Protein AF-Q4JB08-F1 (afdb_monomer_lite)

Structure (mmCIF, N/CA/C/O backbone):
data_AF-Q4JB08-F1
#
_entry.id   AF-Q4JB08-F1
#
loop_
_atom_site.group_PDB
_atom_site.id
_atom_site.type_symbol
_atom_site.label_atom_id
_atom_site.label_alt_id
_atom_site.label_comp_id
_atom_site.label_asym_id
_atom_site.label_entity_id
_atom_site.label_seq_id
_atom_site.pdbx_PDB_ins_code
_atom_site.Cartn_x
_atom_site.Cartn_y
_atom_site.Cartn_z
_atom_site.occupancy
_atom_site.B_iso_or_equiv
_atom_site.auth_seq_id
_atom_site.auth_comp_id
_atom_site.auth_asym_id
_atom_site.auth_atom_id
_atom_site.pdbx_PDB_model_num
ATOM 1 N N . MET A 1 1 ? -4.616 34.502 -16.472 1.00 31.36 1 MET A N 1
ATOM 2 C CA . MET A 1 1 ? -4.059 34.254 -17.821 1.00 31.36 1 MET A CA 1
ATOM 3 C C . MET A 1 1 ? -2.601 33.846 -17.672 1.00 31.36 1 MET A C 1
ATOM 5 O O . MET A 1 1 ? -1.749 34.710 -17.518 1.00 31.36 1 MET A O 1
ATOM 9 N N . LEU A 1 2 ? -2.323 32.542 -17.617 1.00 26.61 2 LEU A N 1
ATOM 10 C CA . LEU A 1 2 ? -0.957 32.020 -17.553 1.00 26.61 2 LEU A CA 1
ATOM 11 C C . LEU A 1 2 ? -0.431 31.836 -18.980 1.00 26.61 2 LEU A C 1
ATOM 13 O O . LEU A 1 2 ? -1.075 31.188 -19.804 1.00 26.61 2 LEU A O 1
ATOM 17 N N . LYS A 1 3 ? 0.709 32.470 -19.264 1.00 25.55 3 LYS A N 1
ATOM 18 C CA . LYS A 1 3 ? 1.448 32.345 -20.522 1.00 25.55 3 LYS A CA 1
ATOM 19 C C . LYS A 1 3 ? 2.142 30.979 -20.584 1.00 25.55 3 LYS A C 1
ATOM 21 O O . LYS A 1 3 ? 2.595 30.447 -19.580 1.00 25.55 3 LYS A O 1
ATOM 26 N N . SER A 1 4 ? 2.173 30.446 -21.798 1.00 29.78 4 SER A N 1
ATOM 27 C CA . SER A 1 4 ? 2.532 29.095 -22.231 1.00 29.78 4 SER A CA 1
ATOM 28 C C . SER A 1 4 ? 3.992 28.664 -22.009 1.00 29.78 4 SER A C 1
ATOM 30 O O . SER A 1 4 ? 4.908 29.364 -22.442 1.00 29.78 4 SER A O 1
ATOM 32 N N . ASN A 1 5 ? 4.177 27.433 -21.512 1.00 33.31 5 ASN A N 1
ATOM 33 C CA . ASN A 1 5 ? 5.412 26.627 -21.528 1.00 33.31 5 ASN A CA 1
ATOM 34 C C . ASN A 1 5 ? 5.709 26.050 -22.932 1.00 33.31 5 ASN A C 1
ATOM 36 O O . ASN A 1 5 ? 5.684 24.841 -23.138 1.00 33.31 5 ASN A O 1
ATOM 40 N N . ASN A 1 6 ? 5.960 26.908 -23.926 1.00 34.91 6 ASN A N 1
ATOM 41 C CA . ASN A 1 6 ? 6.143 26.484 -25.327 1.00 34.91 6 ASN A CA 1
ATOM 42 C C . ASN A 1 6 ? 7.612 26.463 -25.803 1.00 34.91 6 ASN A C 1
ATOM 44 O O . ASN A 1 6 ? 7.874 26.338 -26.998 1.00 34.91 6 ASN A O 1
ATOM 48 N N . THR A 1 7 ? 8.573 26.604 -24.886 1.00 31.03 7 THR A N 1
ATOM 49 C CA . THR A 1 7 ? 10.005 26.688 -25.229 1.00 31.03 7 THR A CA 1
ATOM 50 C C . THR A 1 7 ? 10.708 25.330 -25.132 1.00 31.03 7 THR A C 1
ATOM 52 O O . THR A 1 7 ? 11.505 25.012 -26.004 1.00 31.03 7 THR A O 1
ATOM 55 N N . LEU A 1 8 ? 10.324 24.462 -24.183 1.00 29.91 8 LEU A N 1
ATOM 56 C CA . LEU A 1 8 ? 10.936 23.131 -24.007 1.00 29.91 8 LEU A CA 1
ATOM 57 C C . LEU A 1 8 ? 10.658 22.166 -25.183 1.00 29.91 8 LEU A C 1
ATOM 59 O O . LEU A 1 8 ? 11.463 21.297 -25.498 1.00 29.91 8 LEU A O 1
ATOM 63 N N . LEU A 1 9 ? 9.524 22.341 -25.872 1.00 28.44 9 LEU A N 1
ATOM 64 C CA . LEU A 1 9 ? 9.099 21.499 -27.001 1.00 28.44 9 LEU A CA 1
ATOM 65 C C . LEU A 1 9 ? 9.804 21.827 -28.328 1.00 28.44 9 LEU A C 1
ATOM 67 O O . LEU A 1 9 ? 9.723 21.035 -29.270 1.00 28.44 9 LEU A O 1
ATOM 71 N N . LYS A 1 10 ? 10.468 22.985 -28.441 1.00 28.67 10 LYS A N 1
ATOM 72 C CA . LYS A 1 10 ? 11.178 23.372 -29.672 1.00 28.67 10 LYS A CA 1
ATOM 73 C C . LYS A 1 10 ? 12.578 22.769 -29.753 1.00 28.67 10 LYS A C 1
ATOM 75 O O . LYS A 1 10 ? 12.974 22.369 -30.845 1.00 28.67 10 LYS A O 1
ATOM 80 N N . ASP A 1 11 ? 13.246 22.576 -28.620 1.00 29.84 11 ASP A N 1
ATOM 81 C CA . ASP A 1 11 ? 14.578 21.959 -28.583 1.00 29.84 11 ASP A CA 1
ATOM 82 C C . ASP A 1 11 ? 14.519 20.428 -28.773 1.00 29.84 11 ASP A C 1
ATOM 84 O O . ASP A 1 11 ? 15.437 19.826 -29.327 1.00 29.84 11 ASP A O 1
ATOM 88 N N . LEU A 1 12 ? 13.376 19.801 -28.462 1.00 29.94 12 LEU A N 1
ATOM 89 C CA . LEU A 1 12 ? 13.103 18.378 -28.726 1.00 29.94 12 LEU A CA 1
ATOM 90 C C . LEU A 1 12 ? 12.892 18.042 -30.216 1.00 29.94 12 LEU A C 1
ATOM 92 O O . LEU A 1 12 ? 13.065 16.892 -30.621 1.00 29.94 12 LEU A O 1
ATOM 96 N N . LYS A 1 13 ? 12.538 19.019 -31.065 1.00 29.17 13 LYS A N 1
ATOM 97 C CA . LYS A 1 13 ? 12.279 18.769 -32.497 1.00 29.17 13 LYS A CA 1
ATOM 98 C C . LYS A 1 13 ? 13.545 18.676 -33.349 1.00 29.17 13 LYS A C 1
ATOM 100 O O . LYS A 1 13 ? 13.505 18.041 -34.399 1.00 29.17 13 LYS A O 1
ATOM 105 N N . VAL A 1 14 ? 14.662 19.248 -32.898 1.00 29.23 14 VAL A N 1
ATOM 106 C CA . VAL A 1 14 ? 15.932 19.226 -33.646 1.00 29.23 14 VAL A CA 1
ATOM 107 C C . VAL A 1 14 ? 16.582 17.834 -33.611 1.00 29.23 14 VAL A C 1
ATOM 109 O O . VAL A 1 14 ? 17.178 17.408 -34.596 1.00 29.23 14 VAL A O 1
ATOM 112 N N . TYR A 1 15 ? 16.367 17.059 -32.544 1.00 28.80 15 TYR A N 1
ATOM 113 C CA . TYR A 1 15 ? 16.935 15.710 -32.401 1.00 28.80 15 TYR A CA 1
ATOM 114 C C . TYR A 1 15 ? 16.106 14.598 -33.064 1.00 28.80 15 TYR A C 1
ATOM 116 O O . TYR A 1 15 ? 16.610 13.505 -33.320 1.00 28.80 15 TYR A O 1
ATOM 124 N N . HIS A 1 16 ? 14.850 14.879 -33.418 1.00 33.75 16 HIS A N 1
ATOM 125 C CA . HIS A 1 16 ? 13.942 13.891 -34.003 1.00 33.75 16 HIS A CA 1
ATOM 126 C C . HIS A 1 16 ? 14.190 13.639 -35.507 1.00 33.75 16 HIS A C 1
ATOM 128 O O . HIS A 1 16 ? 13.747 12.619 -36.039 1.00 33.75 16 HIS A O 1
ATOM 134 N N . HIS A 1 17 ? 14.897 14.542 -36.204 1.00 31.31 17 HIS A N 1
ATOM 135 C CA . HIS A 1 17 ? 15.116 14.432 -37.652 1.00 31.31 17 HIS A CA 1
ATOM 136 C C . HIS A 1 17 ? 16.301 13.520 -38.018 1.00 31.31 17 HIS A C 1
ATOM 138 O O . HIS A 1 17 ? 16.230 12.799 -39.012 1.00 31.31 17 HIS A O 1
ATOM 144 N N . LEU A 1 18 ? 17.341 13.475 -37.176 1.00 31.70 18 LEU A N 1
ATOM 145 C CA . LEU A 1 18 ? 18.549 12.666 -37.396 1.00 31.70 18 LEU A CA 1
ATOM 146 C C . LEU A 1 18 ? 18.315 11.156 -37.195 1.00 31.70 18 LEU A C 1
ATOM 148 O O . LEU A 1 18 ? 18.990 10.338 -37.815 1.00 31.70 18 LEU A O 1
ATOM 152 N N . SER A 1 19 ? 17.326 10.771 -36.382 1.00 43.12 19 SER A N 1
ATOM 153 C CA . SER A 1 19 ? 17.028 9.362 -36.083 1.00 43.12 19 SER A CA 1
ATOM 154 C C . SER A 1 19 ? 16.207 8.651 -37.167 1.00 43.12 19 SER A C 1
ATOM 156 O O . SER A 1 19 ? 16.282 7.432 -37.294 1.00 43.12 19 SER A O 1
ATOM 158 N N . LEU A 1 20 ? 15.451 9.388 -37.988 1.00 37.84 20 LEU A N 1
ATOM 159 C CA . LEU A 1 20 ? 14.617 8.822 -39.059 1.00 37.84 20 LEU A CA 1
ATOM 160 C C . LEU A 1 20 ? 15.407 8.516 -40.341 1.00 37.84 20 LEU A C 1
ATOM 162 O O . LEU A 1 20 ? 15.121 7.521 -41.003 1.00 37.84 20 LEU A O 1
ATOM 166 N N . GLU A 1 21 ? 16.414 9.328 -40.668 1.00 42.03 21 GLU A N 1
ATOM 167 C CA . GLU A 1 21 ? 17.327 9.099 -41.803 1.00 42.03 21 GLU A CA 1
ATOM 168 C C . GLU A 1 21 ? 18.157 7.815 -41.614 1.00 42.03 21 GLU A C 1
ATOM 170 O O . GLU A 1 21 ? 18.330 7.034 -42.548 1.00 42.03 21 GLU A O 1
ATOM 175 N N . TYR A 1 22 ? 18.609 7.543 -40.385 1.00 44.25 22 TYR A N 1
ATOM 176 C CA . TYR A 1 22 ? 19.385 6.343 -40.057 1.00 44.25 22 TYR A CA 1
ATOM 177 C C . TYR A 1 22 ? 18.556 5.054 -40.155 1.00 44.25 22 TYR A C 1
ATOM 179 O O . TYR A 1 22 ? 19.032 4.049 -40.679 1.00 44.25 22 TYR A O 1
ATOM 187 N N . VAL A 1 23 ? 17.299 5.082 -39.705 1.00 41.41 23 VAL A N 1
ATOM 188 C CA . VAL A 1 23 ? 16.400 3.917 -39.778 1.00 41.41 23 VAL A CA 1
ATOM 189 C C . VAL A 1 23 ? 16.027 3.605 -41.230 1.00 41.41 23 VAL A C 1
ATOM 191 O O . VAL A 1 23 ? 16.100 2.450 -41.638 1.00 41.41 23 VAL A O 1
ATOM 194 N N . LYS A 1 24 ? 15.741 4.631 -42.044 1.00 43.25 24 LYS A N 1
ATOM 195 C CA . LYS A 1 24 ? 15.464 4.473 -43.484 1.00 43.25 24 LYS A CA 1
ATOM 196 C C . LYS A 1 24 ? 16.657 3.948 -44.287 1.00 43.25 24 LYS A C 1
ATOM 198 O O . LYS A 1 24 ? 16.463 3.365 -45.348 1.00 43.25 24 LYS A O 1
ATOM 203 N N . LYS A 1 25 ? 17.884 4.172 -43.806 1.00 49.88 25 LYS A N 1
ATOM 204 C CA . LYS A 1 25 ? 19.117 3.720 -44.463 1.00 49.88 25 LYS A CA 1
ATOM 205 C C . LYS A 1 25 ? 19.439 2.245 -44.200 1.00 49.88 25 LYS A C 1
ATOM 207 O O . LYS A 1 25 ? 20.127 1.642 -45.017 1.00 49.88 25 LYS A O 1
ATOM 212 N N . ASN A 1 26 ? 18.978 1.681 -43.080 1.00 47.19 26 ASN A N 1
ATOM 213 C CA . ASN A 1 26 ? 19.447 0.377 -42.596 1.00 47.19 26 ASN A CA 1
ATOM 214 C C . ASN A 1 26 ? 18.366 -0.715 -42.523 1.00 47.19 26 ASN A C 1
ATOM 216 O O . ASN A 1 26 ? 18.727 -1.874 -42.356 1.00 47.19 26 ASN A O 1
ATOM 220 N N . TYR A 1 27 ? 17.080 -0.379 -42.675 1.00 47.12 27 TYR A N 1
ATOM 221 C CA . TYR A 1 27 ? 15.977 -1.343 -42.572 1.00 47.12 27 TYR A CA 1
ATOM 222 C C . TYR A 1 27 ? 14.913 -1.095 -43.644 1.00 47.12 27 TYR A C 1
ATOM 224 O O . TYR A 1 27 ? 14.636 0.058 -43.994 1.00 47.12 27 TYR A O 1
ATOM 232 N N . LYS A 1 28 ? 14.294 -2.162 -44.163 1.00 56.44 28 LYS A N 1
ATOM 233 C CA . LYS A 1 28 ? 13.155 -2.042 -45.084 1.00 56.44 28 LYS A CA 1
ATOM 234 C C . LYS A 1 28 ? 11.885 -1.694 -44.306 1.00 56.44 28 LYS A C 1
ATOM 236 O O . LYS A 1 28 ? 11.695 -2.114 -43.168 1.00 56.44 28 LYS A O 1
ATOM 241 N N . GLU A 1 29 ? 10.991 -0.931 -44.931 1.00 44.44 29 GLU A N 1
ATOM 242 C CA . GLU A 1 29 ? 9.766 -0.417 -44.297 1.00 44.44 29 GLU A CA 1
ATOM 243 C C . GLU A 1 29 ? 8.852 -1.533 -43.750 1.00 44.44 29 GLU A C 1
ATOM 245 O O . GLU A 1 29 ? 8.185 -1.355 -42.731 1.00 44.44 29 GLU A O 1
ATOM 250 N N . GLU A 1 30 ? 8.877 -2.709 -44.379 1.00 43.97 30 GLU A N 1
ATOM 251 C CA . GLU A 1 30 ? 8.133 -3.902 -43.961 1.00 43.97 30 GLU A CA 1
ATOM 252 C C . GLU A 1 30 ? 8.728 -4.573 -42.706 1.00 43.97 30 GLU A C 1
ATOM 254 O O . GLU A 1 30 ? 7.972 -4.976 -41.823 1.00 43.97 30 GLU A O 1
ATOM 259 N N . GLU A 1 31 ? 10.058 -4.585 -42.557 1.00 45.06 31 GLU A N 1
ATOM 260 C CA . GLU A 1 31 ? 10.766 -5.146 -41.390 1.00 45.06 31 GLU A CA 1
ATOM 261 C C . GLU A 1 31 ? 10.520 -4.298 -40.133 1.00 45.06 31 GLU A C 1
ATOM 263 O O . GLU A 1 31 ? 10.264 -4.824 -39.052 1.00 45.06 31 GLU A O 1
ATOM 268 N N . VAL A 1 32 ? 10.499 -2.968 -40.284 1.00 45.53 32 VAL A N 1
ATOM 269 C CA . VAL A 1 32 ? 10.167 -2.022 -39.202 1.00 45.53 32 VAL A CA 1
ATOM 270 C C . VAL A 1 32 ? 8.720 -2.209 -38.726 1.00 45.53 32 VAL A C 1
ATOM 272 O O . VAL A 1 32 ? 8.424 -2.055 -37.539 1.00 45.53 32 VAL A O 1
ATOM 275 N N . ARG A 1 33 ? 7.806 -2.558 -39.638 1.00 40.59 33 ARG A N 1
ATOM 276 C CA . ARG A 1 33 ? 6.388 -2.787 -39.332 1.00 40.59 33 ARG A CA 1
ATOM 277 C C . ARG A 1 33 ? 6.162 -4.087 -38.557 1.00 40.59 33 ARG A C 1
ATOM 279 O O . ARG A 1 33 ? 5.387 -4.073 -37.604 1.00 40.59 33 ARG A O 1
ATOM 286 N N . GLU A 1 34 ? 6.853 -5.170 -38.910 1.00 42.31 34 GLU A N 1
ATOM 287 C CA . GLU A 1 34 ? 6.831 -6.432 -38.148 1.00 42.31 34 GLU A CA 1
ATOM 288 C C . GLU A 1 34 ? 7.441 -6.279 -36.745 1.00 42.31 34 GLU A C 1
ATOM 290 O O . GLU A 1 34 ? 6.879 -6.767 -35.764 1.00 42.31 34 GLU A O 1
ATOM 295 N N . LEU A 1 35 ? 8.537 -5.526 -36.627 1.00 41.78 35 LEU A N 1
ATOM 296 C CA . LEU A 1 35 ? 9.207 -5.194 -35.364 1.00 41.78 35 LEU A CA 1
ATOM 297 C C . LEU A 1 35 ? 8.312 -4.380 -34.407 1.00 41.78 35 LEU A C 1
ATOM 299 O O . LEU A 1 35 ? 8.276 -4.638 -33.202 1.00 41.78 35 LEU A O 1
ATOM 303 N N . LEU A 1 36 ? 7.553 -3.413 -34.933 1.00 38.38 36 LEU A N 1
ATOM 304 C CA . LEU A 1 36 ? 6.605 -2.601 -34.157 1.00 38.38 36 LEU A CA 1
ATOM 305 C C . LEU A 1 36 ? 5.367 -3.385 -33.704 1.00 38.38 36 LEU A C 1
ATOM 307 O O . LEU A 1 36 ? 4.831 -3.105 -32.632 1.00 38.38 36 LEU A O 1
ATOM 311 N N . MET A 1 37 ? 4.918 -4.360 -34.497 1.00 38.31 37 MET A N 1
ATOM 312 C CA . MET A 1 37 ? 3.737 -5.175 -34.191 1.00 38.31 37 MET A CA 1
ATOM 313 C C . MET A 1 37 ? 4.035 -6.343 -33.236 1.00 38.31 37 MET A C 1
ATOM 315 O O . MET A 1 37 ? 3.112 -6.837 -32.594 1.00 38.31 37 MET A O 1
ATOM 319 N N . SER A 1 38 ? 5.297 -6.759 -33.090 1.00 42.06 38 SER A N 1
ATOM 320 C CA . SER A 1 38 ? 5.718 -7.857 -32.201 1.00 42.06 38 SER A CA 1
ATOM 321 C C . SER A 1 38 ? 6.078 -7.426 -30.769 1.00 42.06 38 SER A C 1
ATOM 323 O O . SER A 1 38 ? 6.532 -8.246 -29.977 1.00 42.06 38 SER A O 1
ATOM 325 N N . GLY A 1 39 ? 5.879 -6.153 -30.404 1.00 36.25 39 GLY A N 1
ATOM 326 C CA . GLY A 1 39 ? 6.126 -5.640 -29.047 1.00 36.25 39 GLY A CA 1
ATOM 327 C C . GLY A 1 39 ? 7.605 -5.448 -28.680 1.00 36.25 39 GLY A C 1
ATOM 328 O O . GLY A 1 39 ? 7.897 -4.760 -27.703 1.00 36.25 39 GLY A O 1
ATOM 329 N N . LEU A 1 40 ? 8.539 -5.962 -29.486 1.00 38.00 40 LEU A N 1
ATOM 330 C CA . LEU A 1 40 ? 9.977 -5.855 -29.233 1.00 38.00 40 LEU A CA 1
ATOM 331 C C . LEU A 1 40 ? 10.553 -4.472 -29.622 1.00 38.00 40 LEU A C 1
ATOM 333 O O . LEU A 1 40 ? 11.399 -3.925 -28.923 1.00 38.00 40 LEU A O 1
ATOM 337 N N . ALA A 1 41 ? 10.032 -3.784 -30.643 1.00 36.47 41 ALA A N 1
ATOM 338 C CA . ALA A 1 41 ? 10.655 -2.543 -31.142 1.00 36.47 41 ALA A CA 1
ATOM 339 C C . ALA A 1 41 ? 10.549 -1.281 -30.259 1.00 36.47 41 ALA A C 1
ATOM 341 O O . ALA A 1 41 ? 10.990 -0.205 -30.672 1.00 36.47 41 ALA A O 1
ATOM 342 N N . LYS A 1 42 ? 9.977 -1.358 -29.050 1.00 41.25 42 LYS A N 1
ATOM 343 C CA . LYS A 1 42 ? 9.977 -0.224 -28.102 1.00 41.25 42 LYS A CA 1
ATOM 344 C C . LYS A 1 42 ? 11.248 -0.136 -27.255 1.00 41.25 42 LYS A C 1
ATOM 346 O O . LYS A 1 42 ? 11.526 0.932 -26.715 1.00 41.25 42 LYS A O 1
ATOM 351 N N . VAL A 1 43 ? 12.031 -1.208 -27.177 1.00 37.25 43 VAL A N 1
ATOM 352 C CA . VAL A 1 43 ? 13.201 -1.286 -26.293 1.00 37.25 43 VAL A CA 1
ATOM 353 C C . VAL A 1 43 ? 14.488 -0.824 -26.985 1.00 37.25 43 VAL A C 1
ATOM 355 O O . VAL A 1 43 ? 15.254 -0.072 -26.387 1.00 37.25 43 VAL A O 1
ATOM 358 N N . GLU A 1 44 ? 14.671 -1.110 -28.279 1.00 36.84 44 GLU A N 1
ATOM 359 C CA . GLU A 1 44 ? 15.896 -0.725 -29.011 1.00 36.84 44 GLU A CA 1
ATOM 360 C C . GLU A 1 44 ? 16.086 0.798 -29.167 1.00 36.84 44 GLU A C 1
ATOM 362 O O . GLU A 1 44 ? 17.202 1.293 -29.328 1.00 36.84 44 GLU A O 1
ATOM 367 N N . LYS A 1 45 ? 15.010 1.595 -29.073 1.00 38.78 45 LYS A N 1
ATOM 368 C CA . LYS A 1 45 ? 15.111 3.068 -29.119 1.00 38.78 45 LYS A CA 1
ATOM 369 C C . LYS A 1 45 ? 15.565 3.705 -27.805 1.00 38.78 45 LYS A C 1
ATOM 371 O O . LYS A 1 45 ? 15.983 4.862 -27.823 1.00 38.78 45 LYS A O 1
ATOM 376 N N . LEU A 1 46 ? 15.515 2.977 -26.691 1.00 38.22 46 LEU A N 1
ATOM 377 C CA . LEU A 1 46 ? 16.022 3.437 -25.395 1.00 38.22 46 LEU A CA 1
ATOM 378 C C . LEU A 1 46 ? 17.497 3.068 -25.178 1.00 38.22 46 LEU A C 1
ATOM 380 O O . LEU A 1 46 ? 18.166 3.716 -24.367 1.00 38.22 46 LEU A O 1
ATOM 384 N N . SER A 1 47 ? 18.036 2.093 -25.915 1.00 38.41 47 SER A N 1
ATOM 385 C CA . SER A 1 47 ? 19.411 1.607 -25.745 1.00 38.41 47 SER A CA 1
ATOM 386 C C . SER A 1 47 ? 20.467 2.288 -26.607 1.00 38.41 47 SER A C 1
ATOM 388 O O . SER A 1 47 ? 21.629 2.287 -26.218 1.00 38.41 47 SER A O 1
ATOM 390 N N . ALA A 1 48 ? 20.102 2.998 -27.676 1.00 41.28 48 ALA A N 1
ATOM 391 C CA . ALA A 1 48 ? 21.077 3.591 -28.603 1.00 41.28 48 ALA A CA 1
ATOM 392 C C . ALA A 1 48 ? 21.947 4.748 -28.044 1.00 41.28 48 ALA A C 1
ATOM 394 O O . ALA A 1 48 ? 22.679 5.373 -28.804 1.00 41.28 48 ALA A O 1
ATOM 395 N N . HIS A 1 49 ? 21.849 5.084 -26.751 1.00 41.03 49 HIS A N 1
ATOM 396 C CA . HIS A 1 49 ? 22.644 6.143 -26.101 1.00 41.03 49 HIS A CA 1
ATOM 397 C C . HIS A 1 49 ? 23.364 5.680 -24.815 1.00 41.03 49 HIS A C 1
ATOM 399 O O . HIS A 1 49 ? 23.828 6.520 -24.045 1.00 41.03 49 HIS A O 1
ATOM 405 N N . ILE A 1 50 ? 23.463 4.368 -24.555 1.00 38.97 50 ILE A N 1
ATOM 406 C CA . ILE A 1 50 ? 24.366 3.806 -23.531 1.00 38.97 50 ILE A CA 1
ATOM 407 C C . ILE A 1 50 ? 24.944 2.493 -24.062 1.00 38.97 50 ILE A C 1
ATOM 409 O O . ILE A 1 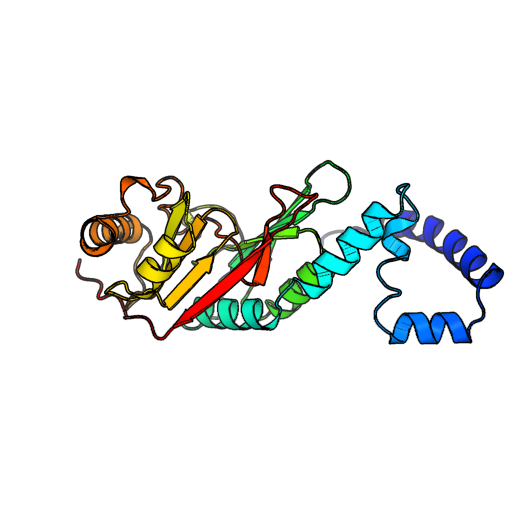50 ? 24.183 1.616 -24.459 1.00 38.97 50 ILE A O 1
ATOM 413 N N . ASP A 1 51 ? 26.267 2.354 -24.029 1.00 37.69 51 ASP A N 1
ATOM 414 C CA . ASP A 1 51 ? 26.971 1.154 -24.482 1.00 37.69 51 ASP A CA 1
ATOM 415 C C . ASP A 1 51 ? 26.571 -0.115 -23.703 1.00 37.69 51 ASP A C 1
ATOM 417 O O . ASP A 1 51 ? 26.641 -0.160 -22.473 1.00 37.69 51 ASP A O 1
ATOM 421 N N . GLY A 1 52 ? 26.247 -1.181 -24.449 1.00 41.00 52 GLY A N 1
ATOM 422 C CA . GLY A 1 52 ? 26.378 -2.576 -24.016 1.00 41.00 52 GLY A CA 1
ATOM 423 C C . GLY A 1 52 ? 25.102 -3.446 -24.087 1.00 41.00 52 GLY A C 1
ATOM 424 O O . GLY A 1 52 ? 24.027 -3.004 -23.685 1.00 41.00 52 GLY A O 1
ATOM 425 N N . PRO A 1 53 ? 25.216 -4.737 -24.482 1.00 38.72 53 PRO A N 1
ATOM 426 C CA . PRO A 1 53 ? 24.101 -5.699 -24.616 1.00 38.72 53 PRO A CA 1
ATOM 427 C C . PRO A 1 53 ? 23.379 -6.050 -23.298 1.00 38.72 53 PRO A C 1
ATOM 429 O O . PRO A 1 53 ? 22.358 -6.733 -23.298 1.00 38.72 53 PRO A O 1
ATOM 432 N N . TYR A 1 54 ? 23.898 -5.586 -22.160 1.00 39.75 54 TYR A N 1
ATOM 433 C CA . TYR A 1 54 ? 23.350 -5.842 -20.826 1.00 39.75 54 TYR A CA 1
ATOM 434 C C . TYR A 1 54 ? 22.120 -4.974 -20.511 1.00 39.75 54 TYR A C 1
ATOM 436 O O . TYR A 1 54 ? 21.256 -5.371 -19.731 1.00 39.75 54 TYR A O 1
ATOM 444 N N . ARG A 1 55 ? 22.016 -3.789 -21.130 1.00 43.00 55 ARG A N 1
ATOM 445 C CA . ARG A 1 55 ? 20.930 -2.837 -20.863 1.00 43.00 55 ARG A CA 1
ATOM 446 C C . ARG A 1 55 ? 19.619 -3.273 -21.508 1.00 43.00 55 ARG A C 1
ATOM 448 O O . ARG A 1 55 ? 18.604 -3.280 -20.822 1.00 43.00 55 ARG A O 1
ATOM 455 N N . ASP A 1 56 ? 19.653 -3.682 -22.775 1.00 41.22 56 ASP A N 1
ATOM 456 C CA . ASP A 1 56 ? 18.475 -4.189 -23.494 1.00 41.22 56 ASP A CA 1
ATOM 457 C C . ASP A 1 56 ? 17.858 -5.400 -22.788 1.00 41.22 56 ASP A C 1
ATOM 459 O O . ASP A 1 56 ? 16.647 -5.451 -22.585 1.00 41.22 56 ASP A O 1
ATOM 463 N N . TYR A 1 57 ? 18.693 -6.325 -22.305 1.00 43.66 57 TYR A N 1
ATOM 464 C CA . TYR A 1 57 ? 18.250 -7.482 -21.524 1.00 43.66 57 TYR A CA 1
ATOM 465 C C . TYR A 1 57 ? 17.482 -7.087 -20.248 1.00 43.66 57 TYR A C 1
ATOM 467 O O . TYR A 1 57 ? 16.433 -7.663 -19.956 1.00 43.66 57 TYR A O 1
ATOM 475 N N . LEU A 1 58 ? 17.958 -6.080 -19.505 1.00 43.09 58 LEU A N 1
ATOM 476 C CA . LEU A 1 58 ? 17.294 -5.599 -18.287 1.00 43.09 58 LEU A CA 1
ATOM 477 C C . LEU A 1 58 ? 15.963 -4.891 -18.580 1.00 43.09 58 LEU A C 1
ATOM 479 O O . LEU A 1 58 ? 15.019 -5.038 -17.806 1.00 43.09 58 LEU A O 1
ATOM 483 N N . VAL A 1 59 ? 15.861 -4.162 -19.699 1.00 47.81 59 VAL A N 1
ATOM 484 C CA . VAL A 1 59 ? 14.608 -3.516 -20.127 1.00 47.81 59 VAL A CA 1
ATOM 485 C C . VAL A 1 59 ? 13.546 -4.553 -20.489 1.00 47.81 59 VAL A C 1
ATOM 487 O O . VAL A 1 59 ? 12.420 -4.473 -20.000 1.00 47.81 59 VAL A O 1
ATOM 490 N N . TYR A 1 60 ? 13.902 -5.542 -21.314 1.00 43.34 60 TYR A N 1
ATOM 491 C CA . TYR A 1 60 ? 12.966 -6.584 -21.742 1.00 43.34 60 TYR A CA 1
ATOM 492 C C . TYR A 1 60 ? 12.487 -7.444 -20.573 1.00 43.34 60 TYR A C 1
ATOM 494 O O . TYR A 1 60 ? 11.291 -7.699 -20.453 1.00 43.34 60 TYR A O 1
ATOM 502 N N . ARG A 1 61 ? 13.391 -7.822 -19.661 1.00 45.16 61 ARG A N 1
ATOM 503 C CA . ARG A 1 61 ? 13.024 -8.579 -18.459 1.00 45.16 61 ARG A CA 1
ATOM 504 C C . ARG A 1 61 ? 12.078 -7.791 -17.545 1.00 45.16 61 ARG A C 1
ATOM 506 O O . ARG A 1 61 ? 11.159 -8.363 -16.976 1.00 45.16 61 ARG A O 1
ATOM 513 N N . ALA A 1 62 ? 12.279 -6.480 -17.418 1.00 51.44 62 ALA A N 1
ATOM 514 C CA . ALA A 1 62 ? 11.474 -5.638 -16.538 1.00 51.44 62 ALA A CA 1
ATOM 515 C C . ALA A 1 62 ? 10.012 -5.480 -17.003 1.00 51.44 62 ALA A C 1
ATOM 517 O O . ALA A 1 62 ? 9.118 -5.410 -16.160 1.00 51.44 62 ALA A O 1
ATOM 518 N N . ILE A 1 63 ? 9.750 -5.451 -18.317 1.00 52.78 63 ILE A N 1
ATOM 519 C CA . ILE A 1 63 ? 8.393 -5.274 -18.870 1.00 52.78 63 ILE A CA 1
ATOM 520 C C . ILE A 1 63 ? 7.523 -6.517 -18.635 1.00 52.78 63 ILE A C 1
ATOM 522 O O . ILE A 1 63 ? 6.387 -6.378 -18.181 1.00 52.78 63 ILE A O 1
ATOM 526 N N . ASP A 1 64 ? 8.062 -7.720 -18.856 1.00 59.62 64 ASP A N 1
ATOM 527 C CA . ASP A 1 64 ? 7.349 -8.984 -18.593 1.00 59.62 64 ASP A CA 1
ATOM 528 C C . ASP A 1 64 ? 7.095 -9.226 -17.093 1.00 59.62 64 ASP A C 1
ATOM 530 O O . ASP A 1 64 ? 6.256 -10.044 -16.702 1.00 59.62 64 ASP A O 1
ATOM 534 N N . GLU A 1 65 ? 7.812 -8.504 -16.230 1.00 71.12 65 GLU A N 1
ATOM 535 C CA . GLU A 1 65 ? 7.699 -8.623 -14.782 1.00 71.12 65 GLU A CA 1
ATOM 536 C C . GLU A 1 65 ? 6.716 -7.617 -14.147 1.00 71.12 65 GLU A C 1
ATOM 538 O O . GLU A 1 65 ? 6.358 -7.785 -12.976 1.00 71.12 65 GLU A O 1
ATOM 543 N N . ILE A 1 66 ? 6.200 -6.624 -14.885 1.00 83.19 66 ILE A N 1
ATOM 544 C CA . ILE A 1 66 ? 5.118 -5.756 -14.387 1.00 83.19 66 ILE A CA 1
ATOM 545 C C . ILE A 1 66 ? 3.763 -6.460 -14.535 1.00 83.19 66 ILE A C 1
ATOM 547 O O . ILE A 1 66 ? 3.333 -6.851 -15.616 1.00 83.19 66 ILE A O 1
ATOM 551 N N . ASP A 1 67 ? 3.026 -6.561 -13.431 1.00 89.38 67 ASP A N 1
ATOM 552 C CA . ASP A 1 67 ? 1.713 -7.198 -13.374 1.00 89.38 67 ASP A CA 1
ATOM 553 C C . ASP A 1 67 ? 0.585 -6.173 -13.296 1.00 89.38 67 ASP A C 1
ATOM 555 O O . ASP A 1 67 ? 0.103 -5.800 -12.220 1.00 89.38 67 ASP A O 1
ATOM 559 N N . VAL A 1 68 ? 0.137 -5.748 -14.474 1.00 90.19 68 VAL A N 1
ATOM 560 C CA . VAL A 1 68 ? -0.953 -4.781 -14.644 1.00 90.19 68 VAL A CA 1
ATOM 561 C C . VAL A 1 68 ? -2.239 -5.230 -13.952 1.00 90.19 68 VAL A C 1
ATOM 563 O O . VAL A 1 68 ? -2.929 -4.412 -13.340 1.00 90.19 68 VAL A O 1
ATOM 566 N N . ASN A 1 69 ? -2.566 -6.523 -14.006 1.00 92.00 69 ASN A N 1
ATOM 567 C CA . ASN A 1 69 ? -3.790 -7.042 -13.400 1.00 92.00 69 ASN A CA 1
ATOM 568 C C . ASN A 1 69 ? -3.733 -6.930 -11.875 1.00 92.00 69 ASN A C 1
ATOM 570 O O . ASN A 1 69 ? -4.705 -6.494 -11.252 1.00 92.00 69 ASN A O 1
ATOM 574 N N . THR A 1 70 ? -2.588 -7.260 -11.278 1.00 93.50 70 THR A N 1
ATOM 575 C CA . THR A 1 70 ? -2.357 -7.078 -9.841 1.00 93.50 70 THR A CA 1
ATOM 576 C C . THR A 1 70 ? -2.414 -5.604 -9.446 1.00 93.50 70 THR A C 1
ATOM 578 O O . THR A 1 70 ? -3.090 -5.286 -8.463 1.00 93.50 70 THR A O 1
ATOM 581 N N . ILE A 1 71 ? -1.796 -4.703 -10.220 1.00 94.38 71 ILE A N 1
ATOM 582 C CA . ILE A 1 71 ? -1.854 -3.252 -9.974 1.00 94.38 71 ILE A CA 1
ATOM 583 C C . ILE A 1 71 ? -3.311 -2.775 -9.961 1.00 94.38 71 ILE A C 1
ATOM 585 O O . ILE A 1 71 ? -3.768 -2.199 -8.972 1.00 94.38 71 ILE A O 1
ATOM 589 N N . LYS A 1 72 ? -4.068 -3.056 -11.029 1.00 95.12 72 LYS A N 1
ATOM 590 C CA . LYS A 1 72 ? -5.462 -2.607 -11.171 1.00 95.12 72 LYS A CA 1
ATOM 591 C C . LYS A 1 72 ? -6.367 -3.192 -10.092 1.00 95.12 72 LYS A C 1
ATOM 593 O O . LYS A 1 72 ? -7.141 -2.454 -9.484 1.00 95.12 72 LYS A O 1
ATOM 598 N N . LYS A 1 73 ? -6.241 -4.492 -9.804 1.00 96.38 73 LYS A N 1
ATOM 599 C CA . LYS A 1 73 ? -6.999 -5.159 -8.735 1.00 96.38 73 LYS A CA 1
ATOM 600 C C . LYS A 1 73 ? -6.746 -4.497 -7.386 1.00 96.38 73 LYS A C 1
ATOM 602 O O . LYS A 1 73 ? -7.684 -4.236 -6.637 1.00 96.38 73 LYS A O 1
ATOM 607 N N . PHE A 1 74 ? -5.484 -4.218 -7.083 1.00 96.62 74 PHE A N 1
ATOM 608 C CA . PHE A 1 74 ? -5.107 -3.612 -5.821 1.00 96.62 74 PHE A CA 1
ATOM 609 C C . PHE A 1 74 ? -5.580 -2.157 -5.702 1.00 96.62 74 PHE A C 1
ATOM 611 O O . PHE A 1 74 ? -6.187 -1.809 -4.692 1.00 96.62 74 PHE A O 1
ATOM 618 N N . LEU A 1 75 ? -5.381 -1.331 -6.734 1.00 96.00 75 LEU A N 1
ATOM 619 C CA . LEU A 1 75 ? -5.866 0.054 -6.764 1.00 96.00 75 LEU A CA 1
ATOM 620 C C . LEU A 1 75 ? -7.396 0.131 -6.652 1.00 96.00 75 LEU A C 1
ATOM 622 O O . LEU A 1 75 ? -7.925 0.967 -5.916 1.00 96.00 75 LEU A O 1
ATOM 626 N N . GLY A 1 76 ? -8.112 -0.768 -7.333 1.00 95.56 76 GLY A N 1
ATOM 627 C CA . GLY A 1 76 ? -9.564 -0.897 -7.210 1.00 95.56 76 GLY A CA 1
ATOM 628 C C . GLY A 1 76 ? -9.992 -1.221 -5.779 1.00 95.56 76 GLY A C 1
ATOM 629 O O . GLY A 1 76 ? -10.866 -0.548 -5.240 1.00 95.56 76 GLY A O 1
ATOM 630 N N . LEU A 1 77 ? -9.315 -2.181 -5.143 1.00 95.50 77 LEU A N 1
ATOM 631 C CA . LEU A 1 77 ? -9.584 -2.598 -3.768 1.00 95.50 77 LEU A CA 1
ATOM 632 C C . LEU A 1 77 ? -9.368 -1.462 -2.757 1.00 95.50 77 LEU A C 1
ATOM 634 O O . LEU A 1 77 ? -10.256 -1.175 -1.957 1.00 95.50 77 LEU A O 1
ATOM 638 N N . VAL A 1 78 ? -8.208 -0.797 -2.774 1.00 94.62 78 VAL A N 1
ATOM 639 C CA . VAL A 1 78 ? -7.890 0.232 -1.762 1.00 94.62 78 VAL A CA 1
ATOM 640 C C . VAL A 1 78 ? -8.755 1.488 -1.896 1.00 94.62 78 VAL A C 1
ATOM 642 O O . VAL A 1 78 ? -8.989 2.179 -0.905 1.00 94.62 78 VAL A O 1
ATOM 645 N N . SER A 1 79 ? -9.270 1.753 -3.101 1.00 94.56 79 SER A N 1
ATOM 646 C CA . SER A 1 79 ? -10.098 2.920 -3.427 1.00 94.56 79 SER A CA 1
ATOM 647 C C . SER A 1 79 ? -11.604 2.644 -3.468 1.00 94.56 79 SER A C 1
ATOM 649 O O . SER A 1 79 ? -12.374 3.543 -3.813 1.00 94.56 79 SER A O 1
ATOM 651 N N . GLU A 1 80 ? -12.040 1.419 -3.171 1.00 94.06 80 GLU A N 1
ATOM 652 C CA . GLU A 1 80 ? -13.434 0.973 -3.303 1.00 94.06 80 GLU A CA 1
ATOM 653 C C . GLU A 1 80 ? -14.409 1.879 -2.540 1.00 94.06 80 GLU A C 1
ATOM 655 O O . GLU A 1 80 ? -15.371 2.379 -3.117 1.00 94.06 80 GLU A O 1
ATOM 660 N N . ASP A 1 81 ? -14.091 2.162 -1.279 1.00 93.75 81 ASP A N 1
ATOM 661 C CA . ASP A 1 81 ? -14.976 2.866 -0.347 1.00 93.75 81 ASP A CA 1
ATOM 662 C C . ASP A 1 81 ? -14.786 4.391 -0.345 1.00 93.75 81 ASP A C 1
ATOM 664 O O . ASP A 1 81 ? -15.384 5.106 0.466 1.00 93.75 81 ASP A O 1
ATOM 668 N N . PHE A 1 82 ? -13.933 4.921 -1.222 1.00 92.88 82 PHE A N 1
ATOM 669 C CA . PHE A 1 82 ? -13.659 6.353 -1.319 1.00 92.88 82 PHE A CA 1
ATOM 670 C C . PHE A 1 82 ? -14.332 6.966 -2.550 1.00 92.88 82 PHE A C 1
ATOM 672 O O . PHE A 1 82 ? -14.421 6.351 -3.612 1.00 92.88 82 PHE A O 1
ATOM 679 N N . GLY A 1 83 ? -14.809 8.205 -2.392 1.00 90.06 83 GLY A N 1
ATOM 680 C CA . GLY A 1 83 ? -15.380 8.981 -3.491 1.00 90.06 83 GLY A CA 1
ATOM 681 C C . GLY A 1 83 ? -14.328 9.417 -4.517 1.00 90.06 83 GLY A C 1
ATOM 682 O O . GLY A 1 83 ? -13.134 9.178 -4.355 1.00 90.06 83 GLY A O 1
ATOM 683 N N . ASN A 1 84 ? -14.769 10.105 -5.571 1.00 89.56 84 ASN A N 1
ATOM 684 C CA . ASN A 1 84 ? -13.881 10.581 -6.640 1.00 89.56 84 ASN A CA 1
ATOM 685 C C . ASN A 1 84 ? -13.147 11.894 -6.305 1.00 89.56 84 ASN A C 1
ATOM 687 O O . ASN A 1 84 ? -12.234 12.287 -7.031 1.00 89.56 84 ASN A O 1
ATOM 691 N N . ASP A 1 85 ? -13.518 12.565 -5.213 1.00 91.25 85 ASP A N 1
ATOM 692 C CA . ASP A 1 85 ? -12.963 13.861 -4.798 1.00 91.25 85 ASP A CA 1
ATOM 693 C C . ASP A 1 85 ? -11.835 13.734 -3.777 1.00 91.25 85 ASP A C 1
ATOM 695 O O . ASP A 1 85 ? -11.689 14.542 -2.865 1.00 91.25 85 ASP A O 1
ATOM 699 N N . VAL A 1 86 ?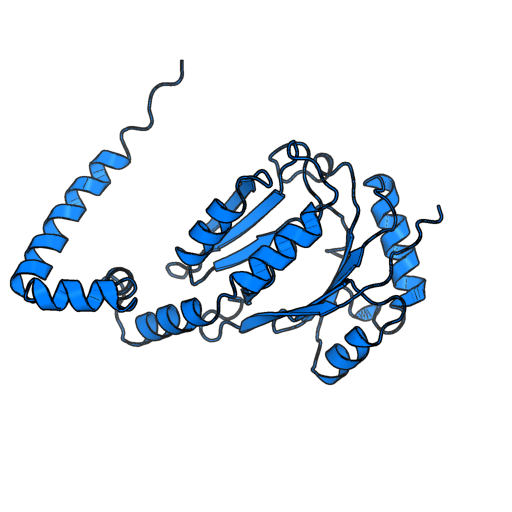 -11.014 12.705 -3.959 1.00 93.69 86 VAL A N 1
ATOM 700 C CA . VAL A 1 86 ? -9.779 12.503 -3.211 1.00 93.69 86 VAL A CA 1
ATOM 701 C C . VAL A 1 86 ? -8.653 12.117 -4.164 1.00 93.69 86 VAL A C 1
ATOM 703 O O . VAL A 1 86 ? -8.884 11.647 -5.282 1.00 93.69 86 VAL A O 1
ATOM 706 N N . TYR A 1 87 ? -7.425 12.312 -3.709 1.00 94.75 87 TYR A N 1
ATOM 707 C CA . TYR A 1 87 ? -6.202 12.077 -4.455 1.00 94.75 87 TYR A CA 1
ATOM 708 C C . TYR A 1 87 ? -5.434 10.907 -3.858 1.00 94.75 87 TYR A C 1
ATOM 710 O O . TYR A 1 87 ? -5.346 10.749 -2.647 1.00 94.75 87 TYR A O 1
ATOM 718 N N . TRP A 1 88 ? -4.826 10.104 -4.710 1.00 94.25 88 TRP A N 1
ATOM 719 C CA . TRP A 1 88 ? -3.879 9.073 -4.322 1.00 94.25 88 TRP A CA 1
ATOM 720 C C . TRP A 1 88 ? -2.489 9.554 -4.699 1.00 94.25 88 TRP A C 1
ATOM 722 O O . TRP A 1 88 ? -2.271 9.987 -5.835 1.00 94.25 88 TRP A O 1
ATOM 732 N N . ALA A 1 89 ? -1.572 9.532 -3.735 1.00 93.75 89 ALA A N 1
ATOM 733 C CA . ALA A 1 89 ? -0.198 9.937 -3.960 1.00 93.75 89 ALA A CA 1
ATOM 734 C C . ALA A 1 89 ? 0.591 8.749 -4.506 1.00 93.75 89 ALA A C 1
ATOM 736 O O . ALA A 1 89 ? 0.578 7.667 -3.923 1.00 93.75 89 ALA A O 1
ATOM 737 N N . PHE A 1 90 ? 1.319 8.971 -5.589 1.00 92.12 90 PHE A N 1
ATOM 738 C CA . PHE A 1 90 ? 2.271 8.032 -6.157 1.00 92.12 90 PHE A CA 1
ATOM 739 C C . PHE A 1 90 ? 3.653 8.664 -6.108 1.00 92.12 90 PHE A C 1
ATOM 741 O O . PHE A 1 90 ? 3.812 9.843 -6.419 1.00 92.12 90 PHE A O 1
ATOM 748 N N . ARG A 1 91 ? 4.658 7.882 -5.724 1.00 91.75 91 ARG A N 1
ATOM 749 C CA . ARG A 1 91 ? 6.063 8.237 -5.905 1.00 91.75 91 ARG A CA 1
ATOM 750 C C . ARG A 1 91 ? 6.693 7.222 -6.831 1.00 91.75 91 ARG A C 1
ATOM 752 O O . ARG A 1 91 ? 6.754 6.044 -6.489 1.00 91.75 91 ARG A O 1
ATOM 759 N N . ILE A 1 92 ? 7.184 7.699 -7.959 1.00 87.19 92 ILE A N 1
ATOM 760 C CA . ILE A 1 92 ? 7.785 6.879 -9.000 1.00 87.19 92 ILE A CA 1
ATOM 761 C C . ILE A 1 92 ? 9.257 7.258 -9.045 1.00 87.19 92 ILE A C 1
ATOM 763 O O . ILE A 1 92 ? 9.597 8.401 -9.338 1.00 87.19 92 ILE A O 1
ATOM 767 N N . LYS A 1 93 ? 10.128 6.328 -8.658 1.00 83.38 93 LYS A N 1
ATOM 768 C CA . LYS A 1 93 ? 11.575 6.517 -8.760 1.00 83.38 93 LYS A CA 1
ATOM 769 C C . LYS A 1 93 ? 12.073 5.844 -10.020 1.00 83.38 93 LYS A C 1
ATOM 771 O O . LYS A 1 93 ? 12.023 4.619 -10.105 1.00 83.38 93 LYS A O 1
ATOM 776 N N . LEU A 1 94 ? 12.557 6.647 -10.951 1.00 75.06 94 LEU A N 1
ATOM 777 C CA . LEU A 1 94 ? 13.067 6.220 -12.238 1.00 75.06 94 LEU A CA 1
ATOM 778 C C . LEU A 1 94 ? 14.556 5.905 -12.110 1.00 75.06 94 LEU A C 1
ATOM 780 O O . LEU A 1 94 ? 15.347 6.759 -11.711 1.00 75.06 94 LEU A O 1
ATOM 784 N N . TYR A 1 95 ? 14.950 4.686 -12.467 1.00 65.19 95 TYR A N 1
ATOM 785 C CA . TYR A 1 95 ? 16.356 4.289 -12.555 1.00 65.19 95 TYR A CA 1
ATOM 786 C C . TYR A 1 95 ? 16.829 4.419 -14.003 1.00 65.19 95 TYR A C 1
ATOM 788 O O . TYR A 1 95 ? 17.201 3.452 -14.665 1.00 65.19 95 TYR A O 1
ATOM 796 N N . VAL A 1 96 ? 16.772 5.649 -14.511 1.00 53.62 96 VAL A N 1
ATOM 797 C CA . VAL A 1 96 ? 17.229 6.018 -15.850 1.00 53.62 96 VAL A CA 1
ATOM 798 C C . VAL A 1 96 ? 18.573 6.727 -15.636 1.00 53.62 96 VAL A C 1
ATOM 800 O O . VAL A 1 96 ? 18.606 7.841 -15.142 1.00 53.62 96 VAL A O 1
ATOM 803 N N . TYR A 1 97 ? 19.690 6.056 -15.951 1.00 43.28 97 TYR A N 1
ATOM 804 C CA . TYR A 1 97 ? 21.075 6.572 -15.847 1.00 43.28 97 TYR A CA 1
ATOM 805 C C . TYR A 1 97 ? 21.637 6.827 -14.432 1.00 43.28 97 TYR A C 1
ATOM 807 O O . TYR A 1 97 ? 21.974 7.960 -14.140 1.00 43.28 97 TYR A O 1
ATOM 815 N N . ILE A 1 98 ? 21.862 5.811 -13.581 1.00 43.22 98 ILE A N 1
ATOM 816 C CA . ILE A 1 98 ? 22.731 5.870 -12.359 1.00 43.22 98 ILE A CA 1
ATOM 817 C C . ILE A 1 98 ? 22.319 6.920 -11.279 1.00 43.22 98 ILE A C 1
ATOM 819 O O . ILE A 1 98 ? 22.730 6.830 -10.124 1.00 43.22 98 ILE A O 1
ATOM 823 N N . TRP A 1 99 ? 21.422 7.852 -11.595 1.00 45.22 99 TRP A N 1
ATOM 824 C CA . TRP A 1 99 ? 20.916 8.944 -10.781 1.00 45.22 99 TRP A CA 1
ATOM 825 C C . TRP A 1 99 ? 19.401 8.773 -10.710 1.00 45.22 99 TRP A C 1
ATOM 827 O O . TRP A 1 99 ? 18.701 8.896 -11.708 1.00 45.22 99 TRP A O 1
ATOM 837 N N . GLY A 1 100 ? 18.896 8.402 -9.534 1.00 55.69 100 GLY A N 1
ATOM 838 C CA . GLY A 1 100 ? 17.467 8.182 -9.346 1.00 55.69 100 GLY A CA 1
ATOM 839 C C . GLY A 1 100 ? 16.710 9.505 -9.354 1.00 55.69 100 GLY A C 1
ATOM 840 O O . GLY A 1 100 ? 16.773 10.247 -8.373 1.00 55.69 100 GLY A O 1
ATOM 841 N N . GLU A 1 101 ? 15.968 9.787 -10.420 1.00 67.00 101 GLU A N 1
ATOM 842 C CA . GLU A 1 101 ? 14.962 10.847 -10.407 1.00 67.00 101 GLU A CA 1
ATOM 843 C C . GLU A 1 101 ? 13.689 10.319 -9.746 1.00 67.00 101 GLU A C 1
ATOM 845 O O . GLU A 1 101 ? 13.301 9.163 -9.926 1.00 67.00 101 GLU A O 1
ATOM 850 N N . SER A 1 102 ? 13.048 11.144 -8.918 1.00 77.44 102 SER A N 1
ATOM 851 C CA . SER A 1 102 ? 11.793 10.771 -8.273 1.00 77.44 102 SER A CA 1
ATOM 852 C C . SER A 1 102 ? 10.706 11.764 -8.613 1.00 77.44 102 SER A C 1
ATOM 854 O O . SER A 1 102 ? 10.810 12.944 -8.275 1.00 77.44 102 SER A O 1
ATOM 856 N N . GLU A 1 103 ? 9.629 11.257 -9.180 1.00 84.19 103 GLU A N 1
ATOM 857 C CA . GLU A 1 103 ? 8.425 12.020 -9.427 1.00 84.19 103 GLU A CA 1
ATOM 858 C C . GLU A 1 103 ? 7.391 11.724 -8.358 1.00 84.19 103 GLU A C 1
ATOM 860 O O . GLU A 1 103 ? 7.279 10.600 -7.859 1.00 84.19 103 GLU A O 1
ATOM 865 N N . ASN A 1 104 ? 6.623 12.747 -8.002 1.00 87.38 104 ASN A N 1
ATOM 866 C CA . ASN A 1 104 ? 5.483 12.579 -7.127 1.00 87.38 104 ASN A CA 1
ATOM 867 C C . ASN A 1 104 ? 4.223 13.048 -7.848 1.00 87.38 104 ASN A C 1
ATOM 869 O O . ASN A 1 104 ? 4.126 14.207 -8.249 1.00 87.38 104 ASN A O 1
ATOM 873 N N . LEU A 1 105 ? 3.261 12.145 -7.985 1.00 89.38 105 LEU A N 1
ATOM 874 C CA . LEU A 1 105 ? 2.013 12.361 -8.701 1.00 89.38 105 LEU A CA 1
ATOM 875 C C . LEU A 1 105 ? 0.843 12.257 -7.725 1.00 89.38 105 LEU A C 1
ATOM 877 O O . LEU A 1 105 ? 0.859 11.439 -6.809 1.00 89.38 105 LEU A O 1
ATOM 881 N N . TYR A 1 106 ? -0.187 13.070 -7.942 1.00 92.00 106 TYR A N 1
ATOM 882 C CA . TYR A 1 106 ? -1.431 13.029 -7.177 1.00 92.00 106 TYR A CA 1
ATOM 883 C C . TYR A 1 106 ? -2.577 12.885 -8.142 1.00 92.00 106 TYR A C 1
ATOM 885 O O . TYR A 1 106 ? -2.865 13.803 -8.910 1.00 92.00 106 TYR A O 1
ATOM 893 N N . VAL A 1 107 ? -3.233 11.735 -8.104 1.00 92.56 107 VAL A N 1
ATOM 894 C CA . VAL A 1 107 ? -4.263 11.422 -9.087 1.00 92.56 107 VAL A CA 1
ATOM 895 C C . VAL A 1 107 ? -5.567 11.045 -8.423 1.00 92.56 107 VAL A C 1
ATOM 897 O O . VAL A 1 107 ? -5.603 10.410 -7.371 1.00 92.56 107 VAL A O 1
ATOM 900 N N . LYS A 1 108 ? -6.665 11.433 -9.062 1.00 93.19 108 LYS A N 1
ATOM 901 C CA . LYS A 1 108 ? -7.989 10.931 -8.707 1.00 93.19 108 LYS A CA 1
ATOM 902 C C . LYS A 1 108 ? -8.136 9.484 -9.178 1.00 93.19 108 LYS A C 1
ATOM 904 O O . LYS A 1 108 ? -7.472 9.062 -10.122 1.00 93.19 108 LYS A O 1
ATO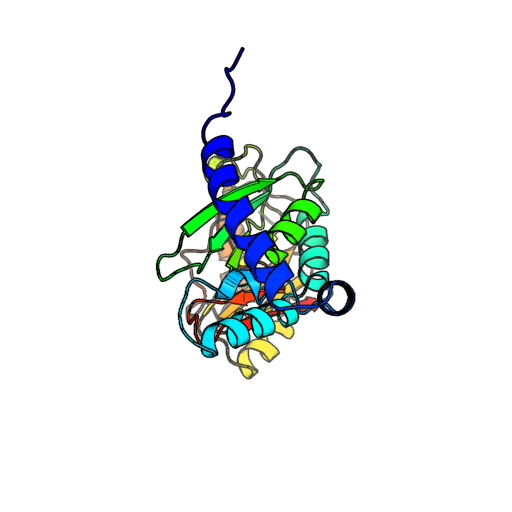M 909 N N . LYS A 1 109 ? -9.077 8.750 -8.580 1.00 92.19 109 LYS A N 1
ATOM 910 C CA . LYS A 1 109 ? -9.419 7.367 -8.968 1.00 92.19 109 LYS A CA 1
ATOM 911 C C . LYS A 1 109 ? -9.694 7.212 -10.469 1.00 92.19 109 LYS A C 1
ATOM 913 O O . LYS A 1 109 ? -9.258 6.246 -11.081 1.00 92.19 109 LYS A O 1
ATOM 918 N N . SER A 1 110 ? -10.342 8.203 -11.085 1.00 92.69 110 SER A N 1
ATOM 919 C CA . SER A 1 110 ? -10.633 8.236 -12.528 1.00 92.69 110 SER A CA 1
ATOM 920 C C . SER A 1 110 ? -9.394 8.318 -13.432 1.00 92.69 110 SER A C 1
ATOM 922 O O . SER A 1 110 ? -9.537 8.356 -14.648 1.00 92.69 110 SER A O 1
ATOM 924 N N . LYS A 1 111 ? -8.198 8.438 -12.850 1.00 94.00 111 LYS A N 1
ATOM 925 C CA . LYS A 1 111 ? -6.911 8.596 -13.531 1.00 94.00 111 LYS A CA 1
ATOM 926 C C . LYS A 1 111 ? -5.927 7.475 -13.199 1.00 94.00 111 LYS A C 1
ATOM 928 O O . LYS A 1 111 ? -4.737 7.601 -13.457 1.00 94.00 111 LYS A O 1
ATOM 933 N N . PHE A 1 112 ? -6.411 6.378 -12.617 1.00 93.31 112 PHE A N 1
ATOM 934 C CA . PHE A 1 112 ? -5.568 5.220 -12.331 1.00 93.31 112 PHE A CA 1
ATOM 935 C C . PHE A 1 112 ? -5.060 4.531 -13.594 1.00 93.31 112 PHE A C 1
ATOM 937 O O . PHE A 1 112 ? -3.905 4.127 -13.600 1.00 93.31 112 PHE A O 1
ATOM 944 N N . ASP A 1 113 ? -5.863 4.437 -14.657 1.00 91.25 113 ASP A N 1
ATOM 945 C CA . ASP A 1 113 ? -5.397 3.849 -15.919 1.00 91.25 113 ASP A CA 1
ATOM 946 C C . ASP A 1 113 ? -4.240 4.661 -16.524 1.00 91.25 113 ASP A C 1
ATOM 948 O O . ASP A 1 113 ? -3.213 4.071 -16.848 1.00 91.25 113 ASP A O 1
ATOM 952 N N . ASP A 1 114 ? -4.333 5.998 -16.528 1.00 89.62 114 ASP A N 1
ATOM 953 C CA . ASP A 1 114 ? -3.245 6.893 -16.953 1.00 89.62 114 ASP A CA 1
ATOM 954 C C . ASP A 1 114 ? -1.944 6.637 -16.152 1.00 89.62 114 ASP A C 1
ATOM 956 O O . ASP A 1 114 ? -0.850 6.651 -16.710 1.00 89.62 114 ASP A O 1
ATOM 960 N N . ILE A 1 115 ? -2.039 6.355 -14.842 1.00 90.50 115 ILE A N 1
ATOM 961 C CA . ILE A 1 115 ? -0.869 5.992 -14.017 1.00 90.50 115 ILE A CA 1
ATOM 962 C C . ILE A 1 115 ? -0.310 4.618 -14.383 1.00 90.50 115 ILE A C 1
ATOM 964 O O . ILE A 1 115 ? 0.906 4.446 -14.405 1.00 90.50 115 ILE A O 1
ATOM 968 N N . VAL A 1 116 ? -1.164 3.629 -14.649 1.00 88.88 116 VAL A N 1
ATOM 969 C CA . VAL A 1 116 ? -0.701 2.301 -15.072 1.00 88.88 116 VAL A CA 1
ATOM 970 C C . VAL A 1 116 ? 0.046 2.398 -16.399 1.00 88.88 116 VAL A C 1
ATOM 972 O O . VAL A 1 116 ? 1.123 1.819 -16.522 1.00 88.88 116 VAL A O 1
ATOM 975 N N . GLU A 1 117 ? -0.481 3.155 -17.360 1.00 86.56 117 GLU A N 1
ATOM 976 C CA . GLU A 1 117 ? 0.195 3.425 -18.632 1.00 86.56 117 GLU A CA 1
ATOM 977 C C . GLU A 1 117 ? 1.547 4.105 -18.404 1.00 86.56 117 GLU A C 1
ATOM 979 O O . GLU A 1 117 ? 2.562 3.632 -18.912 1.00 86.56 117 GLU A O 1
ATOM 984 N N . TYR A 1 118 ? 1.592 5.123 -17.541 1.00 84.06 118 TYR A N 1
ATOM 985 C CA . TYR A 1 118 ? 2.835 5.804 -17.185 1.00 84.06 118 TYR A CA 1
ATOM 986 C C . TYR A 1 118 ? 3.886 4.863 -16.573 1.00 84.06 118 TYR A C 1
ATOM 988 O O . TYR A 1 118 ? 5.064 4.940 -16.917 1.00 84.06 118 TYR A O 1
ATOM 996 N N . ILE A 1 119 ? 3.481 3.943 -15.691 1.00 84.62 119 ILE A N 1
ATOM 997 C CA . ILE A 1 119 ? 4.382 2.941 -15.095 1.00 84.62 119 ILE A CA 1
ATOM 998 C C . ILE A 1 119 ? 4.937 1.996 -16.168 1.00 84.62 119 ILE A C 1
ATOM 1000 O O . ILE A 1 119 ? 6.119 1.662 -16.130 1.00 84.62 119 ILE A O 1
ATOM 1004 N N . LEU A 1 120 ? 4.113 1.582 -17.134 1.00 81.50 120 LEU A N 1
ATOM 1005 C CA . LEU A 1 120 ? 4.540 0.707 -18.231 1.00 81.50 120 LEU A CA 1
ATOM 1006 C C . LEU A 1 120 ? 5.529 1.393 -19.181 1.00 81.50 120 LEU A C 1
ATOM 1008 O O . LEU A 1 120 ? 6.410 0.734 -19.729 1.00 81.50 120 LEU A O 1
ATOM 1012 N N . GLU A 1 121 ? 5.414 2.708 -19.359 1.00 77.69 121 GLU A N 1
ATOM 1013 C CA . GLU A 1 121 ? 6.391 3.500 -20.116 1.00 77.69 121 GLU A CA 1
ATOM 1014 C C . GLU A 1 121 ? 7.744 3.612 -19.389 1.00 77.69 121 GLU A C 1
ATOM 1016 O O . GLU A 1 121 ? 8.779 3.792 -20.031 1.00 77.69 121 GLU A O 1
ATOM 1021 N N . HIS A 1 122 ? 7.752 3.425 -18.066 1.00 75.06 122 HIS A N 1
ATOM 1022 C CA . HIS A 1 122 ? 8.904 3.601 -17.183 1.00 75.06 122 HIS A CA 1
ATOM 1023 C C . HIS A 1 122 ? 9.279 2.295 -16.459 1.00 75.06 122 HIS A C 1
ATOM 1025 O O . HIS A 1 122 ? 9.305 2.210 -15.233 1.00 75.06 122 HIS A O 1
ATOM 1031 N N . TYR A 1 123 ? 9.600 1.267 -17.244 1.00 65.38 123 TYR A N 1
ATOM 1032 C CA . TYR A 1 123 ? 9.784 -0.136 -16.842 1.00 65.38 123 TYR A CA 1
ATOM 1033 C C . TYR A 1 123 ? 10.783 -0.400 -15.690 1.00 65.38 123 TYR A C 1
ATOM 1035 O O . TYR A 1 123 ? 10.607 -1.366 -14.953 1.00 65.38 123 TYR A O 1
ATOM 1043 N N . LEU A 1 124 ? 11.800 0.446 -15.473 1.00 67.31 124 LEU A N 1
ATOM 1044 C CA . LEU A 1 124 ? 12.693 0.384 -14.298 1.00 67.31 124 LEU A CA 1
ATOM 1045 C C . LEU A 1 124 ? 12.309 1.437 -13.253 1.00 67.31 124 LEU A C 1
ATOM 1047 O O . LEU A 1 124 ? 13.104 2.316 -12.901 1.00 67.31 124 LEU A O 1
ATOM 1051 N N . ALA A 1 125 ? 11.081 1.337 -12.749 1.00 73.31 125 ALA A N 1
ATOM 1052 C CA . ALA A 1 125 ? 10.588 2.209 -11.698 1.00 73.31 125 ALA A CA 1
ATOM 1053 C C . ALA A 1 125 ? 10.326 1.459 -10.389 1.00 73.31 125 ALA A C 1
ATOM 1055 O O . ALA A 1 125 ? 9.585 0.475 -10.348 1.00 73.31 125 ALA A O 1
ATOM 1056 N N . GLU A 1 126 ? 10.851 1.990 -9.282 1.00 87.06 126 GLU A N 1
ATOM 1057 C CA . GLU A 1 126 ? 10.250 1.690 -7.986 1.00 87.06 126 GLU A CA 1
ATOM 1058 C C . GLU A 1 126 ? 9.011 2.562 -7.813 1.00 87.06 126 GLU A C 1
ATOM 1060 O O . GLU A 1 126 ? 9.105 3.792 -7.727 1.00 87.06 126 GLU A O 1
ATOM 1065 N N . VAL A 1 127 ? 7.853 1.921 -7.706 1.00 91.56 127 VAL A N 1
ATOM 1066 C CA . VAL A 1 127 ? 6.587 2.624 -7.534 1.00 91.56 127 VAL A CA 1
ATOM 1067 C C . VAL A 1 127 ? 6.095 2.453 -6.107 1.00 91.56 127 VAL A C 1
ATOM 1069 O O . VAL A 1 127 ? 5.901 1.343 -5.604 1.00 91.56 127 VAL A O 1
ATOM 1072 N N . TYR A 1 128 ? 5.858 3.583 -5.457 1.00 93.44 128 TYR A N 1
ATOM 1073 C CA . TYR A 1 128 ? 5.224 3.664 -4.157 1.00 93.44 128 TYR A CA 1
ATOM 1074 C C . TYR A 1 128 ? 3.893 4.404 -4.281 1.00 93.44 128 TYR A C 1
ATOM 1076 O O . TYR A 1 128 ? 3.745 5.284 -5.125 1.00 93.44 128 TYR A O 1
ATOM 1084 N N . PHE A 1 129 ? 2.937 4.079 -3.422 1.00 93.81 129 PHE A N 1
ATOM 1085 C CA . PHE A 1 129 ? 1.603 4.660 -3.401 1.00 93.81 129 PHE A CA 1
ATOM 1086 C C . PHE A 1 129 ? 1.150 4.910 -1.951 1.00 93.81 129 PHE A C 1
ATOM 1088 O O . PHE A 1 129 ? 1.578 4.211 -1.028 1.00 93.81 129 PHE A O 1
ATOM 1095 N N . SER A 1 130 ? 0.291 5.901 -1.726 1.00 93.81 130 SER A N 1
ATOM 1096 C CA . SER A 1 130 ? -0.385 6.093 -0.439 1.00 93.81 130 SER A CA 1
ATOM 1097 C C . SER A 1 130 ? -1.546 5.108 -0.331 1.00 93.81 130 SER A C 1
ATOM 1099 O O . SER A 1 130 ? -2.357 5.051 -1.237 1.00 93.81 130 SER A O 1
ATOM 1101 N N . PHE A 1 131 ? -1.669 4.329 0.746 1.00 92.44 131 PHE A N 1
ATOM 1102 C CA . PHE A 1 131 ? -2.818 3.413 0.911 1.00 92.44 131 PHE A CA 1
ATOM 1103 C C . PHE A 1 131 ? -4.066 4.079 1.501 1.00 92.44 131 PHE A C 1
ATOM 1105 O O . PHE A 1 131 ? -5.157 3.512 1.448 1.00 92.44 131 PHE A O 1
ATOM 1112 N N . CYS A 1 132 ? -3.904 5.277 2.055 1.00 93.94 132 CYS A N 1
ATOM 1113 C CA . CYS A 1 132 ? -4.994 6.184 2.369 1.00 93.94 132 CYS A CA 1
ATOM 1114 C C . CYS A 1 132 ? -4.969 7.345 1.364 1.00 93.94 132 CYS A C 1
ATOM 1116 O O . CYS A 1 132 ? -3.882 7.777 0.957 1.00 93.94 132 CYS A O 1
ATOM 1118 N N . PRO A 1 133 ? -6.135 7.858 0.949 1.00 94.06 133 PRO A N 1
ATOM 1119 C CA . PRO A 1 133 ? -6.185 8.991 0.048 1.00 94.06 133 PRO A CA 1
ATOM 1120 C C . PRO A 1 133 ? -5.977 10.322 0.782 1.00 94.06 133 PRO A C 1
ATOM 1122 O O . PRO A 1 133 ? -6.173 10.449 1.991 1.00 94.06 133 PRO A O 1
ATOM 1125 N N . HIS A 1 134 ? -5.622 11.329 -0.001 1.00 94.25 134 HIS A N 1
ATOM 1126 C CA . HIS A 1 134 ? -5.405 12.708 0.387 1.00 94.25 134 HIS A CA 1
ATOM 1127 C C . HIS A 1 134 ? -6.573 13.580 -0.094 1.00 94.25 134 HIS A C 1
ATOM 1129 O O . HIS A 1 134 ? -7.064 13.417 -1.209 1.00 94.25 134 HIS A O 1
ATOM 1135 N N . PHE A 1 135 ? -7.005 14.545 0.710 1.00 91.62 135 PHE A N 1
ATOM 1136 C CA . PHE A 1 135 ? -8.049 15.508 0.329 1.00 91.62 135 PHE A CA 1
ATOM 1137 C C . PHE A 1 135 ? -7.489 16.689 -0.476 1.00 91.62 135 PHE A C 1
ATOM 1139 O O . PHE A 1 135 ? -8.221 17.375 -1.184 1.00 91.62 135 PHE A O 1
ATOM 1146 N N . GLU A 1 136 ? -6.170 16.871 -0.435 1.00 89.62 136 GLU A N 1
ATOM 1147 C CA . GLU A 1 136 ? -5.424 17.828 -1.246 1.00 89.62 136 GLU A CA 1
ATOM 1148 C C . GLU A 1 136 ? -4.263 17.115 -1.957 1.00 89.62 136 GLU A C 1
ATOM 1150 O O . GLU A 1 136 ? -3.721 16.150 -1.418 1.00 89.62 136 GLU A O 1
ATOM 1155 N N . PRO A 1 137 ? -3.828 17.576 -3.142 1.00 88.62 137 PRO A N 1
ATOM 1156 C CA . PRO A 1 137 ? -2.738 16.949 -3.888 1.00 88.62 137 PRO A CA 1
ATOM 1157 C C . PRO A 1 137 ? -1.355 17.329 -3.317 1.00 88.62 137 PRO A C 1
ATOM 1159 O O . PRO A 1 137 ? -0.570 18.020 -3.966 1.00 88.62 137 PRO A O 1
ATOM 1162 N N . ASN A 1 138 ? -1.059 16.939 -2.072 1.00 85.12 138 ASN A N 1
ATOM 1163 C CA . ASN A 1 138 ? 0.225 17.207 -1.417 1.00 85.12 138 ASN A CA 1
ATOM 1164 C C . ASN A 1 138 ? 0.669 16.088 -0.445 1.00 85.12 138 ASN A C 1
ATOM 1166 O O . ASN A 1 138 ? -0.120 15.247 -0.031 1.00 85.12 138 ASN A O 1
ATOM 1170 N N . HIS A 1 139 ? 1.958 16.074 -0.074 1.00 75.75 139 HIS A N 1
ATOM 1171 C CA . HIS A 1 139 ? 2.569 14.982 0.713 1.00 75.75 139 HIS A CA 1
ATOM 1172 C C . HIS A 1 139 ? 2.348 15.138 2.217 1.00 75.75 139 HIS A C 1
ATOM 1174 O O . HIS A 1 139 ? 2.946 14.408 3.010 1.00 75.75 139 HIS A O 1
ATOM 1180 N N . ARG A 1 140 ? 1.586 16.145 2.637 1.00 82.81 140 ARG A N 1
ATOM 1181 C CA . ARG A 1 140 ? 1.505 16.509 4.045 1.00 82.81 140 ARG A CA 1
ATOM 1182 C C . ARG A 1 140 ? 0.611 15.514 4.767 1.00 82.81 140 ARG A C 1
ATOM 1184 O O . ARG A 1 140 ? -0.437 15.139 4.243 1.00 82.81 140 ARG A O 1
ATOM 1191 N N . ALA A 1 141 ? 1.014 15.086 5.958 1.00 81.19 141 ALA A N 1
ATOM 1192 C CA . ALA A 1 141 ? 0.252 14.112 6.737 1.00 81.19 141 ALA A CA 1
ATOM 1193 C C . ALA A 1 141 ? -1.175 14.605 7.030 1.00 81.19 141 ALA A C 1
ATOM 1195 O O . ALA A 1 141 ? -2.108 13.810 7.064 1.00 81.19 141 ALA A O 1
ATOM 1196 N N . GLU A 1 142 ? -1.337 15.920 7.163 1.00 86.44 142 GLU A N 1
ATOM 1197 C CA . GLU A 1 142 ? -2.592 16.627 7.417 1.00 86.44 142 GLU A CA 1
ATOM 1198 C C . GLU A 1 142 ? -3.588 16.516 6.255 1.00 86.44 142 GLU A C 1
ATOM 1200 O O . GLU A 1 142 ? -4.789 16.666 6.460 1.00 86.44 142 GLU A O 1
ATOM 1205 N N . SER A 1 143 ? -3.112 16.237 5.037 1.00 88.06 143 SER A N 1
ATOM 1206 C CA . SER A 1 143 ? -3.991 16.031 3.880 1.00 88.06 143 SER A CA 1
ATOM 1207 C C . SER A 1 143 ? -4.659 14.653 3.880 1.00 88.06 143 SER A C 1
ATOM 1209 O O . SER A 1 143 ? -5.646 14.462 3.173 1.00 88.06 143 SER A O 1
ATOM 1211 N N . VAL A 1 144 ? -4.178 13.705 4.692 1.00 89.44 144 VAL A N 1
ATOM 1212 C CA . VAL A 1 144 ? -4.848 12.424 4.944 1.00 89.44 144 VAL A CA 1
ATOM 1213 C C . VAL A 1 144 ? -5.757 12.607 6.154 1.00 89.44 144 VAL A C 1
ATOM 1215 O O . VAL A 1 144 ? -5.278 12.713 7.281 1.00 89.44 144 VAL A O 1
ATOM 1218 N N . VAL A 1 145 ? -7.071 12.653 5.932 1.00 86.31 145 VAL A N 1
ATOM 1219 C CA . VAL A 1 145 ? -8.058 12.910 7.003 1.00 86.31 145 VAL A CA 1
ATOM 1220 C C . VAL A 1 145 ? -8.732 11.621 7.473 1.00 86.31 145 VAL A C 1
ATOM 1222 O O . VAL A 1 145 ? -8.941 11.423 8.670 1.00 86.31 145 VAL A O 1
ATOM 1225 N N . GLU A 1 146 ? -9.044 10.723 6.537 1.00 92.44 146 GLU A N 1
ATOM 1226 C CA . GLU A 1 146 ? -9.754 9.472 6.796 1.00 92.44 146 GLU A CA 1
ATOM 1227 C C . GLU A 1 146 ? -8.925 8.266 6.356 1.00 92.44 146 GLU A C 1
ATOM 1229 O O . GLU A 1 146 ? -8.333 8.244 5.278 1.00 92.44 146 GLU A O 1
ATOM 1234 N N . CYS A 1 147 ? -8.919 7.234 7.192 1.00 94.44 147 CYS A N 1
ATOM 1235 C CA . CYS A 1 147 ? -8.160 6.008 7.001 1.00 94.44 147 CYS A CA 1
ATOM 1236 C C . CYS A 1 147 ? -9.095 4.804 7.073 1.00 94.44 147 CYS A C 1
ATOM 1238 O O . CYS A 1 147 ? -9.918 4.719 7.982 1.00 94.44 147 CYS A O 1
ATOM 1240 N N . GLN A 1 148 ? -8.934 3.837 6.174 1.00 95.62 148 GLN A N 1
ATOM 1241 C CA . GLN A 1 148 ? -9.690 2.577 6.223 1.00 95.62 148 GLN A CA 1
ATOM 1242 C C . GLN A 1 148 ? -8.801 1.335 6.156 1.00 95.62 148 GLN A C 1
ATOM 1244 O O . GLN A 1 148 ? -9.284 0.211 6.239 1.00 95.62 148 GLN A O 1
ATOM 1249 N N . TRP A 1 149 ? -7.493 1.524 6.039 1.00 96.56 149 TRP A N 1
ATOM 1250 C CA . TRP A 1 149 ? -6.538 0.446 5.849 1.00 96.56 149 TRP A CA 1
ATOM 1251 C C . TRP A 1 149 ? -5.451 0.545 6.902 1.00 96.56 149 TRP A C 1
ATOM 1253 O O . TRP A 1 149 ? -4.868 1.611 7.049 1.00 96.56 149 TRP A O 1
ATOM 1263 N N . LEU A 1 150 ? -5.157 -0.542 7.616 1.00 96.56 150 LEU A N 1
ATOM 1264 C CA . LEU A 1 150 ? -3.931 -0.649 8.406 1.00 96.56 150 LEU A CA 1
ATOM 1265 C C . LEU A 1 150 ? -2.835 -1.264 7.545 1.00 96.56 150 LEU A C 1
ATOM 1267 O O . LEU A 1 150 ? -3.051 -2.299 6.912 1.00 96.56 150 LEU A O 1
ATOM 1271 N N . PHE A 1 151 ? -1.658 -0.653 7.589 1.00 96.81 151 PHE A N 1
ATOM 1272 C CA . PHE A 1 151 ? -0.469 -1.092 6.872 1.00 96.81 151 PHE A CA 1
ATOM 1273 C C . PHE A 1 151 ? 0.643 -1.492 7.841 1.00 96.81 151 PHE A C 1
ATOM 1275 O O . PHE A 1 151 ? 0.970 -0.722 8.744 1.00 96.81 151 PHE A O 1
ATOM 1282 N N . TYR A 1 152 ? 1.261 -2.652 7.634 1.00 97.25 152 TYR A N 1
ATOM 1283 C CA . TYR A 1 152 ? 2.442 -3.084 8.386 1.00 97.25 152 TYR A CA 1
ATOM 1284 C C . TYR A 1 152 ? 3.544 -3.523 7.435 1.00 97.25 152 TYR A C 1
ATOM 1286 O O . TYR A 1 152 ? 3.320 -4.433 6.645 1.00 97.25 152 TYR A O 1
ATOM 1294 N N . ASP A 1 153 ? 4.723 -2.921 7.556 1.00 96.31 153 ASP A N 1
ATOM 1295 C CA . ASP A 1 153 ? 5.934 -3.338 6.848 1.00 96.31 153 ASP A CA 1
ATOM 1296 C C . ASP A 1 153 ? 6.757 -4.257 7.759 1.00 96.31 153 ASP A C 1
ATOM 1298 O O . ASP A 1 153 ? 7.110 -3.858 8.872 1.00 96.31 153 ASP A O 1
ATOM 1302 N N . ILE A 1 154 ? 6.976 -5.504 7.338 1.00 95.62 154 ILE A N 1
ATOM 1303 C CA . ILE A 1 154 ? 7.695 -6.535 8.092 1.00 95.62 154 ILE A CA 1
ATOM 1304 C C . ILE A 1 154 ? 8.992 -6.869 7.360 1.00 95.62 154 ILE A C 1
ATOM 1306 O O . ILE A 1 154 ? 8.970 -7.453 6.274 1.00 95.62 154 ILE A O 1
ATOM 1310 N N . ASP A 1 155 ? 10.120 -6.585 8.002 1.00 93.44 155 ASP A N 1
ATOM 1311 C CA . ASP A 1 155 ? 11.450 -6.843 7.457 1.00 93.44 155 ASP A CA 1
ATOM 1312 C C . ASP A 1 155 ? 11.863 -8.320 7.561 1.00 93.44 155 ASP A C 1
ATOM 1314 O O . ASP A 1 155 ? 11.422 -9.071 8.441 1.00 93.44 155 ASP A O 1
ATOM 1318 N N . ASN A 1 156 ? 12.805 -8.726 6.701 1.00 87.81 156 ASN A N 1
ATOM 1319 C CA . ASN A 1 156 ? 13.489 -10.023 6.752 1.00 87.81 156 ASN A CA 1
ATOM 1320 C C . ASN A 1 156 ? 12.510 -11.211 6.738 1.00 87.81 156 ASN A C 1
ATOM 1322 O O . ASN A 1 156 ? 12.530 -12.094 7.613 1.00 87.81 156 ASN A O 1
ATOM 1326 N N . VAL A 1 157 ? 11.616 -11.200 5.748 1.00 88.75 157 VAL A N 1
ATOM 1327 C CA . VAL A 1 157 ? 10.607 -12.242 5.529 1.00 88.75 157 VAL A CA 1
ATOM 1328 C C . VAL A 1 157 ? 11.146 -13.272 4.543 1.00 88.75 157 VAL A C 1
ATOM 1330 O O . VAL A 1 157 ? 11.438 -12.954 3.395 1.00 88.75 157 VAL A O 1
ATOM 1333 N N . ASN A 1 158 ? 11.248 -14.521 4.997 1.00 86.81 158 ASN A N 1
ATOM 1334 C CA . ASN A 1 158 ? 11.510 -15.679 4.146 1.00 86.81 158 ASN A CA 1
ATOM 1335 C C . ASN A 1 158 ? 10.202 -16.420 3.821 1.00 86.81 158 ASN A C 1
ATOM 1337 O O . ASN A 1 158 ? 9.135 -16.080 4.335 1.00 86.81 158 ASN A O 1
ATOM 1341 N N . GLU A 1 159 ? 10.287 -17.468 3.006 1.00 85.62 159 GLU A N 1
ATOM 1342 C CA . GLU A 1 159 ? 9.124 -18.239 2.555 1.00 85.62 159 GLU A CA 1
ATOM 1343 C C . GLU A 1 159 ? 8.302 -18.838 3.715 1.00 85.62 159 GLU A C 1
ATOM 1345 O O . GLU A 1 159 ? 7.072 -18.818 3.698 1.00 85.62 159 GLU A O 1
ATOM 1350 N N . THR A 1 160 ? 8.965 -19.325 4.768 1.00 87.38 160 THR A N 1
ATOM 1351 C CA . THR A 1 160 ? 8.295 -19.852 5.968 1.00 87.38 160 THR A CA 1
ATOM 1352 C C . THR A 1 160 ? 7.530 -18.760 6.708 1.00 87.38 160 THR A C 1
ATOM 1354 O O . THR A 1 160 ? 6.382 -18.968 7.100 1.00 87.38 160 THR A O 1
ATOM 1357 N N . VAL A 1 161 ? 8.131 -17.579 6.879 1.00 89.69 161 VAL A N 1
ATOM 1358 C CA . VAL A 1 161 ? 7.445 -16.432 7.482 1.00 89.69 161 VAL A CA 1
ATOM 1359 C C . VAL A 1 161 ? 6.267 -16.010 6.607 1.00 89.69 161 VAL A C 1
ATOM 1361 O O . VAL A 1 161 ? 5.182 -15.827 7.143 1.00 89.69 161 VAL A O 1
ATOM 1364 N N . LEU A 1 162 ? 6.429 -15.944 5.283 1.00 88.56 162 LEU A N 1
ATOM 1365 C CA . LEU A 1 162 ? 5.354 -15.589 4.354 1.00 88.56 162 LEU A CA 1
ATOM 1366 C C . LEU A 1 162 ? 4.157 -16.556 4.453 1.00 88.56 162 LEU A C 1
ATOM 1368 O O . LEU A 1 162 ? 3.016 -16.107 4.559 1.00 88.56 162 LEU A O 1
ATOM 1372 N N . ARG A 1 163 ? 4.413 -17.871 4.527 1.00 88.00 163 ARG A N 1
ATOM 1373 C CA . ARG A 1 163 ? 3.384 -18.901 4.776 1.00 88.00 163 ARG A CA 1
ATOM 1374 C C . ARG A 1 163 ? 2.683 -18.744 6.127 1.00 88.00 163 ARG A C 1
ATOM 1376 O O . ARG A 1 163 ? 1.506 -19.070 6.253 1.00 88.00 163 ARG A O 1
ATOM 1383 N N . ASN A 1 164 ? 3.392 -18.274 7.149 1.00 91.62 164 ASN A N 1
ATOM 1384 C CA . ASN A 1 164 ? 2.788 -18.010 8.455 1.00 91.62 164 ASN A CA 1
ATOM 1385 C C . ASN A 1 164 ? 1.939 -16.732 8.429 1.00 91.62 164 ASN A C 1
ATOM 1387 O O . ASN A 1 164 ? 0.855 -16.715 9.008 1.00 91.62 164 ASN A O 1
ATOM 1391 N N . LEU A 1 165 ? 2.380 -15.697 7.707 1.00 91.81 165 LEU A N 1
ATOM 1392 C CA . LEU A 1 165 ? 1.628 -14.454 7.522 1.00 91.81 165 LEU A CA 1
ATOM 1393 C C . LEU A 1 165 ? 0.279 -14.700 6.827 1.00 91.81 165 LEU A C 1
ATOM 1395 O O . LEU A 1 165 ? -0.724 -14.111 7.224 1.00 91.81 165 LEU A O 1
ATOM 1399 N N . SER A 1 166 ? 0.214 -15.618 5.855 1.00 88.69 166 SER A N 1
ATOM 1400 C CA . SER A 1 166 ? -1.047 -15.995 5.190 1.00 88.69 166 SER A CA 1
ATOM 1401 C C . SER A 1 166 ? -2.024 -16.765 6.084 1.00 88.69 166 SER A C 1
ATOM 1403 O O . SER A 1 166 ? -3.183 -16.941 5.721 1.00 88.69 166 SER A O 1
ATOM 1405 N N . ARG A 1 167 ? -1.577 -17.235 7.253 1.00 90.81 167 ARG A N 1
ATOM 1406 C CA . ARG A 1 167 ? -2.386 -17.985 8.228 1.00 90.81 167 ARG A CA 1
ATOM 1407 C C . ARG A 1 167 ? -2.762 -17.157 9.456 1.00 90.81 167 ARG A C 1
ATOM 1409 O O . ARG A 1 167 ? -3.294 -17.712 10.414 1.00 90.81 167 ARG A O 1
ATOM 1416 N N . LEU A 1 168 ? -2.463 -15.856 9.458 1.00 93.19 168 LEU A N 1
ATOM 1417 C CA . LEU A 1 168 ? -2.809 -14.986 10.576 1.00 93.19 168 LEU A CA 1
ATOM 1418 C C . LEU A 1 168 ? -4.322 -14.884 10.776 1.00 93.19 168 LEU A C 1
ATOM 1420 O O . LEU A 1 168 ? -5.100 -14.976 9.829 1.00 93.19 168 LEU A O 1
ATOM 1424 N N . SER A 1 169 ? -4.697 -14.668 12.036 1.00 92.56 169 SER A N 1
ATOM 1425 C CA . SER A 1 169 ? -6.053 -14.349 12.469 1.00 92.56 169 SER A CA 1
ATOM 1426 C C . SER A 1 169 ? -5.990 -13.108 13.372 1.00 92.56 169 SER A C 1
ATOM 1428 O O . SER A 1 169 ? -5.376 -13.178 14.442 1.00 92.56 169 SER A O 1
ATOM 1430 N N . PRO A 1 170 ? -6.603 -11.976 12.989 1.00 95.50 170 PRO A N 1
ATOM 1431 C CA . PRO A 1 170 ? -7.335 -11.762 11.743 1.00 95.50 170 PRO A CA 1
ATOM 1432 C C . PRO A 1 170 ? -6.430 -11.879 10.512 1.00 95.50 170 PRO A C 1
ATOM 1434 O O . PRO A 1 170 ? -5.224 -11.628 10.582 1.00 95.50 170 PRO A O 1
ATOM 1437 N N . ARG A 1 171 ? -7.024 -12.274 9.390 1.00 95.56 171 ARG A N 1
ATOM 1438 C CA . ARG A 1 171 ? -6.343 -12.469 8.116 1.00 95.56 171 ARG A CA 1
ATOM 1439 C C . ARG A 1 171 ? -6.199 -11.130 7.379 1.00 95.56 171 ARG A C 1
ATOM 1441 O O . ARG A 1 171 ? -7.198 -10.427 7.217 1.00 95.56 171 ARG A O 1
ATOM 1448 N N . PRO A 1 172 ? -4.994 -10.758 6.903 1.00 96.31 172 PRO A N 1
ATOM 1449 C CA . PRO A 1 172 ? -4.828 -9.562 6.078 1.00 96.31 172 PRO A CA 1
ATOM 1450 C C . PRO A 1 172 ? -5.566 -9.722 4.750 1.00 96.31 172 PRO A C 1
ATOM 1452 O O . PRO A 1 172 ? -5.660 -10.825 4.237 1.00 96.31 172 PRO A O 1
ATOM 1455 N N . VAL A 1 173 ? -6.053 -8.643 4.150 1.00 97.12 173 VAL A N 1
ATOM 1456 C CA . VAL A 1 173 ? -6.705 -8.691 2.828 1.00 97.12 173 VAL A CA 1
ATOM 1457 C C . VAL A 1 173 ? -5.666 -8.856 1.718 1.00 97.12 173 VAL A C 1
ATOM 1459 O O . VAL A 1 173 ? -5.888 -9.566 0.736 1.00 97.12 173 VAL A O 1
ATOM 1462 N N . VAL A 1 174 ? -4.506 -8.216 1.889 1.00 97.00 174 VAL A N 1
ATOM 1463 C CA . VAL A 1 174 ? -3.379 -8.314 0.957 1.00 97.00 174 VAL A CA 1
ATOM 1464 C C . VAL A 1 174 ? -2.095 -8.553 1.735 1.00 97.00 174 VAL A C 1
ATOM 1466 O O . VAL A 1 174 ? -1.812 -7.865 2.719 1.00 97.00 174 VAL A O 1
ATOM 1469 N N . ILE A 1 175 ? -1.308 -9.514 1.261 1.00 96.19 175 ILE A N 1
ATOM 1470 C CA . ILE A 1 175 ? 0.086 -9.708 1.658 1.00 96.19 175 ILE A CA 1
ATOM 1471 C C . ILE A 1 175 ? 0.941 -9.429 0.429 1.00 96.19 175 ILE A C 1
ATOM 1473 O O . ILE A 1 175 ? 0.836 -10.139 -0.568 1.00 96.19 175 ILE A O 1
ATOM 1477 N N . LEU A 1 176 ? 1.779 -8.401 0.494 1.00 95.69 176 LEU A N 1
ATOM 1478 C CA . LEU A 1 176 ? 2.725 -8.074 -0.564 1.00 95.69 176 LEU A CA 1
ATOM 1479 C C . LEU A 1 176 ? 4.117 -8.531 -0.156 1.00 95.69 176 LEU A C 1
ATOM 1481 O O . LEU A 1 176 ? 4.682 -7.972 0.775 1.00 95.69 176 LEU A O 1
ATOM 1485 N N . TYR A 1 177 ? 4.707 -9.478 -0.870 1.00 93.62 177 TYR A N 1
ATOM 1486 C CA . TYR A 1 177 ? 6.137 -9.738 -0.763 1.00 93.62 177 TYR A CA 1
ATOM 1487 C C . TYR A 1 177 ? 6.907 -8.745 -1.639 1.00 93.62 177 TYR A C 1
ATOM 1489 O O . TYR A 1 177 ? 6.670 -8.655 -2.845 1.00 93.62 177 TYR A O 1
ATOM 1497 N N . SER A 1 178 ? 7.820 -7.985 -1.030 1.00 90.12 178 SER A N 1
ATOM 1498 C CA . SER A 1 178 ? 8.588 -6.926 -1.700 1.00 90.12 178 SER A CA 1
ATOM 1499 C C . SER A 1 178 ? 9.980 -7.367 -2.171 1.00 90.12 178 SER A C 1
ATOM 1501 O O . SER A 1 178 ? 10.745 -6.538 -2.659 1.00 90.12 178 SER A O 1
ATOM 1503 N N . GLY A 1 179 ? 10.337 -8.643 -1.989 1.00 86.06 179 GLY A N 1
ATOM 1504 C CA . GLY A 1 179 ? 11.672 -9.196 -2.260 1.00 86.06 179 GLY A CA 1
ATOM 1505 C C . GLY A 1 179 ? 12.577 -9.296 -1.025 1.00 86.06 179 GLY A C 1
ATOM 1506 O O . GLY A 1 179 ? 13.407 -10.193 -0.942 1.00 86.06 179 GLY A O 1
ATOM 1507 N N . HIS A 1 180 ? 12.381 -8.441 -0.016 1.00 83.62 180 HIS A N 1
ATOM 1508 C CA . HIS A 1 180 ? 13.163 -8.483 1.237 1.00 83.62 180 HIS A CA 1
ATOM 1509 C C . HIS A 1 180 ? 12.301 -8.469 2.508 1.00 83.62 180 HIS A C 1
ATOM 1511 O O . HIS A 1 180 ? 12.783 -8.763 3.603 1.00 83.62 180 HIS A O 1
ATOM 1517 N N . GLY A 1 181 ? 11.017 -8.152 2.366 1.00 93.38 181 GLY A N 1
ATOM 1518 C CA . GLY A 1 181 ? 10.053 -8.070 3.453 1.00 93.38 181 GLY A CA 1
ATOM 1519 C C . GLY A 1 181 ? 8.646 -8.373 2.957 1.00 93.38 181 GLY A C 1
ATOM 1520 O O . GLY A 1 181 ? 8.441 -8.704 1.783 1.00 93.38 181 GLY A O 1
ATOM 1521 N N . ALA A 1 182 ? 7.673 -8.262 3.852 1.00 95.44 182 ALA A N 1
ATOM 1522 C CA . ALA A 1 182 ? 6.266 -8.370 3.506 1.00 95.44 182 ALA A CA 1
ATOM 1523 C C . ALA A 1 182 ? 5.477 -7.179 4.035 1.00 95.44 182 ALA A C 1
ATOM 1525 O O . ALA A 1 182 ? 5.636 -6.783 5.186 1.00 95.44 182 ALA A O 1
ATOM 1526 N N . HIS A 1 183 ? 4.582 -6.653 3.208 1.00 96.56 183 HIS A N 1
ATOM 1527 C CA . HIS A 1 183 ? 3.624 -5.649 3.623 1.00 96.56 183 HIS A CA 1
ATOM 1528 C C . HIS A 1 183 ? 2.261 -6.293 3.845 1.00 96.56 183 HIS A C 1
ATOM 1530 O O . HIS A 1 183 ? 1.763 -7.022 2.985 1.00 96.56 183 HIS A O 1
ATOM 1536 N N . LEU A 1 184 ? 1.642 -6.001 4.981 1.00 97.12 184 LEU A N 1
ATOM 1537 C CA . LEU A 1 184 ? 0.308 -6.479 5.319 1.00 97.12 184 LEU A CA 1
ATOM 1538 C C . LEU A 1 184 ? -0.691 -5.333 5.233 1.00 97.12 184 LEU A C 1
ATOM 1540 O O . LEU A 1 184 ? -0.479 -4.290 5.852 1.00 97.12 184 LEU A O 1
ATOM 1544 N N . TYR A 1 185 ? -1.799 -5.568 4.536 1.00 97.44 185 TYR A N 1
ATOM 1545 C CA . TYR A 1 185 ? -2.920 -4.638 4.450 1.00 97.44 185 TYR A CA 1
ATOM 1546 C C . TYR A 1 185 ? -4.150 -5.261 5.103 1.00 97.44 185 TYR A C 1
ATOM 1548 O O . TYR A 1 185 ? -4.615 -6.320 4.679 1.00 97.44 185 TYR A O 1
ATOM 1556 N N . TYR A 1 186 ? -4.697 -4.592 6.112 1.00 97.44 186 TYR A N 1
ATOM 1557 C CA . TYR A 1 186 ? -5.948 -4.976 6.768 1.00 97.44 186 TYR A CA 1
ATOM 1558 C C . TYR A 1 186 ? -7.006 -3.910 6.519 1.00 97.44 186 TYR A C 1
ATOM 1560 O O . TYR A 1 186 ? -6.721 -2.726 6.693 1.00 97.44 186 TYR A O 1
ATOM 1568 N N . LYS A 1 187 ? -8.225 -4.318 6.160 1.00 96.44 187 LYS A N 1
ATOM 1569 C CA . LYS A 1 187 ? -9.349 -3.395 5.976 1.00 96.44 187 LYS A CA 1
ATOM 1570 C C . LYS A 1 187 ? -10.062 -3.194 7.311 1.00 96.44 187 LYS A C 1
ATOM 1572 O O . LYS A 1 187 ? -10.430 -4.153 7.989 1.00 96.44 187 LYS A O 1
ATOM 1577 N N . LEU A 1 188 ? -10.245 -1.944 7.709 1.00 96.50 188 LEU A N 1
ATOM 1578 C CA . LEU A 1 188 ? -11.066 -1.578 8.854 1.00 96.50 188 LEU A CA 1
ATOM 1579 C C . LEU A 1 188 ? -12.547 -1.679 8.470 1.00 96.50 188 LEU A C 1
ATOM 1581 O O . LEU A 1 188 ? -12.946 -1.301 7.369 1.00 96.50 188 LEU A O 1
ATOM 1585 N N . SER A 1 189 ? -13.369 -2.128 9.416 1.00 95.06 189 SER A N 1
ATOM 1586 C CA . SER A 1 189 ? -14.838 -2.184 9.299 1.00 95.06 189 SER A CA 1
ATOM 1587 C C . SER A 1 189 ? -15.493 -0.826 9.015 1.00 95.06 189 SER A C 1
ATOM 1589 O O . SER A 1 189 ? -16.610 -0.772 8.510 1.00 95.06 189 SER A O 1
ATOM 1591 N N . ARG A 1 190 ? -14.804 0.274 9.337 1.00 94.62 190 ARG A N 1
ATOM 1592 C CA . ARG A 1 190 ? -15.215 1.645 9.032 1.00 94.62 190 ARG A CA 1
ATOM 1593 C C . ARG A 1 190 ? -14.001 2.544 8.845 1.00 94.62 190 ARG A C 1
ATOM 1595 O O . ARG A 1 190 ? -12.915 2.237 9.339 1.00 94.62 190 ARG A O 1
ATOM 1602 N N . LYS A 1 191 ? -14.219 3.696 8.214 1.00 95.44 191 LYS A N 1
ATOM 1603 C CA . LYS A 1 191 ? -13.237 4.782 8.186 1.00 95.44 191 LYS A CA 1
ATOM 1604 C C . LYS A 1 191 ? -13.021 5.348 9.593 1.00 95.44 191 LYS A C 1
ATOM 1606 O O . LYS A 1 191 ? -13.952 5.435 10.402 1.00 95.44 191 LYS A O 1
ATOM 1611 N N . VAL A 1 192 ? -11.780 5.716 9.878 1.00 95.00 192 VAL A N 1
ATOM 1612 C CA . VAL A 1 192 ? -11.337 6.336 11.133 1.00 95.00 192 VAL A CA 1
ATOM 1613 C C . VAL A 1 192 ? -10.551 7.595 10.823 1.00 95.00 192 VAL A C 1
ATOM 1615 O O . VAL A 1 192 ? -9.986 7.714 9.734 1.00 95.00 192 VAL A O 1
ATOM 1618 N N . ARG A 1 193 ? -10.487 8.528 11.770 1.00 93.50 193 ARG A N 1
ATOM 1619 C CA . ARG A 1 193 ? -9.681 9.732 11.568 1.00 93.50 193 ARG A CA 1
ATOM 1620 C C . ARG A 1 193 ? -8.196 9.456 11.788 1.00 93.50 193 ARG A C 1
ATOM 1622 O O . ARG A 1 193 ? -7.819 8.540 12.529 1.00 93.50 193 ARG A O 1
ATOM 1629 N N . THR A 1 194 ? -7.347 10.267 11.170 1.00 90.81 194 THR A N 1
ATOM 1630 C CA . THR A 1 194 ? -5.883 10.153 11.270 1.00 90.81 194 THR A CA 1
ATOM 1631 C C . THR A 1 194 ? -5.369 10.187 12.714 1.00 90.81 194 THR A C 1
ATOM 1633 O O . THR A 1 194 ? -4.422 9.470 13.046 1.00 90.81 194 THR A O 1
ATOM 1636 N N . GLU A 1 195 ? -6.024 10.919 13.618 1.00 90.94 195 GLU A N 1
ATOM 1637 C CA . GLU A 1 195 ? -5.643 10.996 15.037 1.00 90.94 195 GLU A CA 1
ATOM 1638 C C . GLU A 1 195 ? -5.870 9.672 15.789 1.00 90.94 195 GLU A C 1
ATOM 1640 O O . GLU A 1 195 ? -5.184 9.369 16.771 1.00 90.94 195 GLU A O 1
ATOM 1645 N N . GLU A 1 196 ? -6.824 8.860 15.331 1.00 92.00 196 GLU A N 1
ATOM 1646 C CA . GLU A 1 196 ? -7.140 7.553 15.911 1.00 92.00 196 GLU A CA 1
ATOM 1647 C C . GLU A 1 196 ? -6.236 6.448 15.352 1.00 92.00 196 GLU A C 1
ATOM 1649 O O . GLU A 1 196 ? -5.942 5.470 16.050 1.00 92.00 196 GLU A O 1
ATOM 1654 N N . TYR A 1 197 ? -5.755 6.625 14.116 1.00 93.56 197 TYR A N 1
ATOM 1655 C CA . TYR A 1 197 ? -5.021 5.620 13.349 1.00 93.56 197 TYR A CA 1
ATOM 1656 C C . TYR A 1 197 ? -3.882 4.988 14.144 1.00 93.56 197 TYR A C 1
ATOM 1658 O O . TYR A 1 197 ? -3.833 3.771 14.312 1.00 93.56 197 TYR A O 1
ATOM 1666 N N . LYS A 1 198 ? -2.984 5.813 14.698 1.00 91.88 198 LYS A N 1
ATOM 1667 C CA . LYS A 1 198 ? -1.785 5.323 15.392 1.00 91.88 198 LYS A CA 1
ATOM 1668 C C . LYS A 1 198 ? -2.133 4.459 16.604 1.00 91.88 198 LYS A C 1
ATOM 1670 O O . LYS A 1 198 ? -1.471 3.450 16.848 1.00 91.88 198 LYS A O 1
ATOM 1675 N N . LYS A 1 199 ? -3.181 4.819 17.354 1.00 93.19 199 LYS A N 1
ATOM 1676 C CA . LYS A 1 199 ? -3.631 4.041 18.521 1.00 93.19 199 LYS A CA 1
ATOM 1677 C C . LYS A 1 199 ? -4.186 2.687 18.087 1.00 93.19 199 LYS A C 1
ATOM 1679 O O . LYS A 1 199 ? -3.836 1.671 18.687 1.00 93.19 199 LYS A O 1
ATOM 1684 N N . ILE A 1 200 ? -5.006 2.668 17.036 1.00 95.19 200 ILE A N 1
ATOM 1685 C CA . ILE A 1 200 ? -5.567 1.437 16.464 1.00 95.19 200 ILE A CA 1
ATOM 1686 C C . ILE A 1 200 ? -4.436 0.547 15.943 1.00 95.19 200 ILE A C 1
ATOM 1688 O O . ILE A 1 200 ? -4.343 -0.615 16.337 1.00 95.19 200 ILE A O 1
ATOM 1692 N N . TRP A 1 201 ? -3.521 1.116 15.157 1.00 95.56 201 TRP A N 1
ATOM 1693 C CA . TRP A 1 201 ? -2.357 0.436 14.597 1.00 95.56 201 TRP A CA 1
ATOM 1694 C C . TRP A 1 201 ? -1.499 -0.231 15.683 1.00 95.56 201 TRP A C 1
ATOM 1696 O O . TRP A 1 201 ? -1.135 -1.403 15.573 1.00 95.56 201 TRP A O 1
ATOM 1706 N N . GLN A 1 202 ? -1.213 0.478 16.780 1.00 94.69 202 GLN A N 1
ATOM 1707 C CA . GLN A 1 202 ? -0.406 -0.053 17.884 1.00 94.69 202 GLN A CA 1
ATOM 1708 C C . GLN A 1 202 ? -1.128 -1.158 18.660 1.00 94.69 202 GLN A C 1
ATOM 1710 O O . GLN A 1 202 ? -0.529 -2.194 18.959 1.00 94.69 202 GLN A O 1
ATOM 1715 N N . ARG A 1 203 ? -2.412 -0.954 18.987 1.00 94.50 203 ARG A N 1
ATOM 1716 C CA . ARG A 1 203 ? -3.229 -1.956 19.689 1.00 94.50 203 ARG A CA 1
ATOM 1717 C C . ARG A 1 203 ? -3.352 -3.232 18.861 1.00 94.50 203 ARG A C 1
ATOM 1719 O O . ARG A 1 203 ? -3.194 -4.322 19.406 1.00 94.50 203 ARG A O 1
ATOM 1726 N N . PHE A 1 204 ? -3.583 -3.091 17.559 1.00 95.94 204 PHE A N 1
ATOM 1727 C CA . PHE A 1 204 ? -3.686 -4.208 16.633 1.00 95.94 204 PHE A CA 1
ATOM 1728 C C . PHE A 1 204 ? -2.374 -4.995 16.555 1.00 95.94 204 PHE A C 1
ATOM 1730 O O . PHE A 1 204 ? -2.384 -6.205 16.778 1.00 95.94 204 PHE A O 1
ATOM 1737 N N . ALA A 1 205 ? -1.236 -4.319 16.359 1.00 95.69 205 ALA A N 1
ATOM 1738 C CA . ALA A 1 205 ? 0.074 -4.973 16.327 1.00 95.69 205 ALA A CA 1
ATOM 1739 C C . ALA A 1 205 ? 0.365 -5.743 17.622 1.00 95.69 205 ALA A C 1
ATOM 1741 O O . ALA A 1 205 ? 0.768 -6.903 17.585 1.00 95.69 205 ALA A O 1
ATOM 1742 N N . LYS A 1 206 ? 0.105 -5.117 18.779 1.00 95.06 206 LYS A N 1
ATOM 1743 C CA . LYS A 1 206 ? 0.314 -5.733 20.096 1.00 95.06 206 LYS A CA 1
ATOM 1744 C C . LYS A 1 206 ? -0.598 -6.934 20.338 1.00 95.06 206 LYS A C 1
ATOM 1746 O O . LYS A 1 206 ? -0.241 -7.799 21.126 1.00 95.06 206 LYS A O 1
ATOM 1751 N N . ARG A 1 207 ? -1.777 -6.977 19.722 1.00 95.12 207 ARG A N 1
ATOM 1752 C CA . ARG A 1 207 ? -2.741 -8.059 19.930 1.00 95.12 207 ARG A CA 1
ATOM 1753 C C . ARG A 1 207 ? -2.529 -9.223 18.969 1.00 95.12 207 ARG A C 1
ATOM 1755 O O . ARG A 1 207 ? -2.609 -10.365 19.400 1.00 95.12 207 ARG A O 1
ATOM 1762 N N . TYR A 1 208 ? -2.266 -8.932 17.698 1.00 95.50 208 TYR A N 1
ATOM 1763 C CA . TYR A 1 208 ? -2.338 -9.926 16.624 1.00 95.50 208 TYR A CA 1
ATOM 1764 C C . TYR A 1 208 ? -1.006 -10.187 15.917 1.00 95.50 208 TYR A C 1
ATOM 1766 O O . TYR A 1 208 ? -0.838 -11.230 15.295 1.00 95.50 208 TYR A O 1
ATOM 1774 N N . LEU A 1 209 ? -0.035 -9.276 16.032 1.00 95.44 209 LEU A N 1
ATOM 1775 C CA . LEU A 1 209 ? 1.276 -9.385 15.382 1.00 95.44 209 LEU A CA 1
ATOM 1776 C C . LEU A 1 209 ? 2.417 -9.497 16.405 1.00 95.44 209 LEU A C 1
ATOM 1778 O O . LEU A 1 209 ? 3.551 -9.131 16.106 1.00 95.44 209 LEU A O 1
ATOM 1782 N N . THR A 1 210 ? 2.134 -10.005 17.610 1.00 94.06 210 THR A N 1
ATOM 1783 C CA . THR A 1 210 ? 3.087 -10.097 18.736 1.00 94.06 210 THR A CA 1
ATOM 1784 C C . THR A 1 210 ? 4.415 -10.734 18.343 1.00 94.06 210 THR A C 1
ATOM 1786 O O . THR A 1 210 ? 5.473 -10.168 18.609 1.00 94.06 210 THR A O 1
ATOM 1789 N N . GLN A 1 211 ? 4.354 -11.866 17.641 1.00 93.06 211 GLN A N 1
ATOM 1790 C CA . GLN A 1 211 ? 5.517 -12.619 17.159 1.00 93.06 211 GLN A CA 1
ATOM 1791 C C . GLN A 1 211 ? 6.360 -11.881 16.102 1.00 93.06 211 G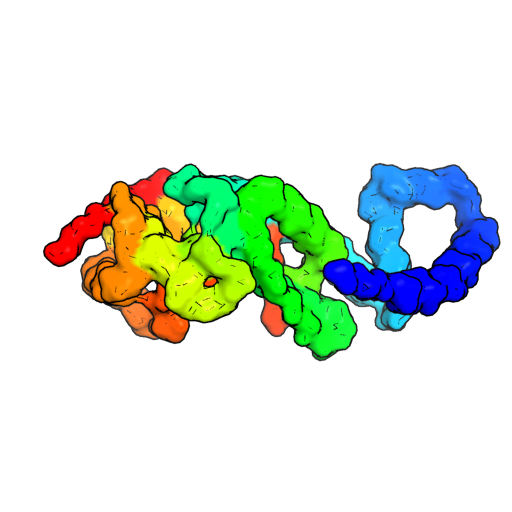LN A C 1
ATOM 1793 O O . GLN A 1 211 ? 7.471 -12.308 15.799 1.00 93.06 211 GLN A O 1
ATOM 1798 N N . TYR A 1 212 ? 5.850 -10.778 15.545 1.00 94.25 212 TYR A N 1
ATOM 1799 C CA . TYR A 1 212 ? 6.530 -9.961 14.538 1.00 94.25 212 TYR A CA 1
ATOM 1800 C C . TYR A 1 212 ? 6.841 -8.542 15.025 1.00 94.25 212 TYR A C 1
ATOM 1802 O O . TYR A 1 212 ? 7.382 -7.752 14.259 1.00 94.25 212 TYR A O 1
ATOM 1810 N N . LEU A 1 213 ? 6.543 -8.188 16.282 1.00 92.44 213 LEU A N 1
ATOM 1811 C CA . LEU A 1 213 ? 6.693 -6.813 16.786 1.00 92.44 213 LEU A CA 1
ATOM 1812 C C . LEU A 1 213 ? 8.109 -6.241 16.643 1.00 92.44 213 LEU A C 1
ATOM 1814 O O . LEU A 1 213 ? 8.264 -5.029 16.499 1.00 92.44 213 LEU A O 1
ATOM 1818 N N . ASN A 1 214 ? 9.132 -7.093 16.704 1.00 93.25 214 ASN A N 1
ATOM 1819 C CA . ASN A 1 214 ? 10.535 -6.719 16.521 1.00 93.25 214 ASN A CA 1
ATOM 1820 C C . ASN A 1 214 ? 10.956 -6.600 15.046 1.00 93.25 214 ASN A C 1
ATOM 1822 O O . ASN A 1 214 ? 12.038 -6.090 14.783 1.00 93.25 214 ASN A O 1
ATOM 1826 N N . LYS A 1 215 ? 10.126 -7.069 14.110 1.00 93.44 215 LYS A N 1
ATOM 1827 C CA . LYS A 1 215 ? 10.355 -7.005 12.660 1.00 93.44 215 LYS A CA 1
ATOM 1828 C C . LYS A 1 215 ? 9.529 -5.927 11.959 1.00 93.44 215 LYS A C 1
ATOM 1830 O O . LYS A 1 215 ? 9.732 -5.704 10.775 1.00 93.44 215 LYS A O 1
ATOM 1835 N N . ILE A 1 216 ? 8.576 -5.308 12.657 1.00 95.00 216 ILE A N 1
ATOM 1836 C CA . ILE A 1 216 ? 7.740 -4.253 12.080 1.00 95.00 216 ILE A CA 1
ATOM 1837 C C . ILE A 1 216 ? 8.531 -2.940 12.021 1.00 95.00 216 ILE A C 1
ATOM 1839 O O . ILE A 1 216 ? 8.936 -2.425 13.072 1.00 95.00 216 ILE A O 1
ATOM 1843 N N . ASP A 1 217 ? 8.663 -2.350 10.830 1.00 92.75 217 ASP A N 1
ATOM 1844 C CA . ASP A 1 217 ? 9.231 -1.010 10.662 1.00 92.75 217 ASP 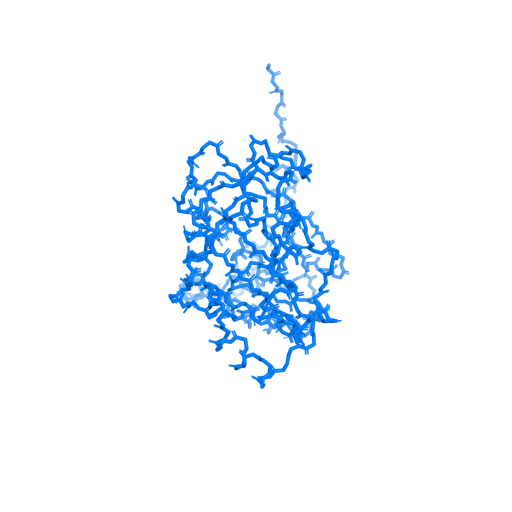A CA 1
ATOM 1845 C C . ASP A 1 217 ? 8.254 0.048 11.199 1.00 92.75 217 ASP A C 1
ATOM 1847 O O . ASP A 1 217 ? 7.263 0.448 10.578 1.00 92.75 217 ASP A O 1
ATOM 1851 N N . LYS A 1 218 ? 8.551 0.544 12.402 1.00 90.25 218 LYS A N 1
ATOM 1852 C CA . LYS A 1 218 ? 7.734 1.555 13.086 1.00 90.25 218 LYS A CA 1
ATOM 1853 C C . LYS A 1 218 ? 7.811 2.930 12.422 1.00 90.25 218 LYS A C 1
ATOM 1855 O O . LYS A 1 218 ? 6.925 3.752 12.675 1.00 90.25 218 LYS A O 1
ATOM 1860 N N . THR A 1 219 ? 8.806 3.197 11.574 1.00 87.88 219 THR A N 1
ATOM 1861 C CA . THR A 1 219 ? 8.851 4.435 10.781 1.00 87.88 219 THR A CA 1
ATOM 1862 C C . THR A 1 219 ? 7.722 4.480 9.748 1.00 87.88 219 THR A C 1
ATOM 1864 O O . THR A 1 219 ? 7.320 5.563 9.324 1.00 87.88 219 THR A O 1
ATOM 1867 N N . LYS A 1 220 ? 7.129 3.321 9.422 1.00 86.94 220 LYS A N 1
ATOM 1868 C CA . LYS A 1 220 ? 5.975 3.172 8.526 1.00 86.94 220 LYS A CA 1
ATOM 1869 C C . LYS A 1 220 ? 4.623 3.099 9.248 1.00 86.94 220 LYS A C 1
ATOM 1871 O O . LYS A 1 220 ? 3.640 2.634 8.686 1.00 86.94 220 LYS A O 1
ATOM 1876 N N . SER A 1 221 ? 4.545 3.555 10.498 1.00 85.38 221 SER A N 1
ATOM 1877 C CA . SER A 1 221 ? 3.335 3.427 11.332 1.00 85.38 221 SER A CA 1
ATOM 1878 C C . SER A 1 221 ? 2.263 4.510 11.121 1.00 85.38 221 SER A C 1
ATOM 1880 O O . SER A 1 221 ? 1.277 4.535 11.857 1.00 85.38 221 SER A O 1
ATOM 1882 N N . GLY A 1 222 ? 2.445 5.425 10.164 1.00 88.31 222 GLY A N 1
ATOM 1883 C CA . GLY A 1 222 ? 1.496 6.505 9.862 1.00 88.31 222 GLY A CA 1
ATOM 1884 C C . GLY A 1 222 ? 0.584 6.187 8.669 1.00 88.31 222 GLY A C 1
ATOM 1885 O O . GLY A 1 222 ? 0.965 5.385 7.824 1.00 88.31 222 GLY A O 1
ATOM 1886 N N . PRO A 1 223 ? -0.591 6.829 8.546 1.00 89.88 223 PRO A N 1
ATOM 1887 C CA . PRO A 1 223 ? -1.486 6.622 7.401 1.00 89.88 223 PRO A CA 1
ATOM 1888 C C . PRO A 1 223 ? -1.049 7.362 6.125 1.00 89.88 223 PRO A C 1
ATOM 1890 O O . PRO A 1 223 ? -1.558 7.094 5.046 1.00 89.88 223 PRO A O 1
ATOM 1893 N N . TYR A 1 224 ? -0.095 8.287 6.242 1.00 89.19 224 TYR A N 1
ATOM 1894 C CA . TYR A 1 224 ? 0.472 9.084 5.147 1.00 89.19 224 TYR A CA 1
ATOM 1895 C C . TYR A 1 224 ? 1.695 8.431 4.488 1.00 89.19 224 TYR A C 1
ATOM 1897 O O . TYR A 1 224 ? 2.340 9.029 3.625 1.00 89.19 224 TYR A O 1
ATOM 1905 N N . VAL A 1 225 ? 2.097 7.242 4.946 1.00 90.50 225 VAL A N 1
ATOM 1906 C CA . VAL A 1 225 ? 3.315 6.601 4.450 1.00 90.50 225 VAL A CA 1
ATOM 1907 C C . VAL A 1 225 ? 3.063 6.011 3.070 1.00 90.50 225 VAL A C 1
ATOM 1909 O O . VAL A 1 225 ? 2.016 5.426 2.798 1.00 90.50 225 VAL A O 1
ATOM 1912 N N . LEU A 1 226 ? 4.054 6.157 2.196 1.00 92.19 226 LEU A N 1
ATOM 1913 C CA . LEU A 1 226 ? 4.023 5.530 0.887 1.00 92.19 226 LEU A CA 1
ATOM 1914 C C . LEU A 1 226 ? 4.489 4.080 1.022 1.00 92.19 226 LEU A C 1
ATOM 1916 O O . LEU A 1 226 ? 5.589 3.813 1.515 1.00 92.19 226 LEU A O 1
ATOM 1920 N N . ALA A 1 227 ? 3.646 3.158 0.579 1.00 92.81 227 ALA A N 1
ATOM 1921 C CA . ALA A 1 227 ? 3.923 1.735 0.511 1.00 92.81 227 ALA A CA 1
ATOM 1922 C C . ALA A 1 227 ? 4.251 1.334 -0.928 1.00 92.81 227 ALA A C 1
ATOM 1924 O O . ALA A 1 227 ? 3.886 2.029 -1.865 1.00 92.81 227 ALA A O 1
ATOM 1925 N N . ARG A 1 228 ? 4.944 0.216 -1.131 1.00 93.56 228 ARG A N 1
ATOM 1926 C CA . ARG A 1 228 ? 5.244 -0.272 -2.487 1.00 93.56 228 ARG A CA 1
ATOM 1927 C C . ARG A 1 228 ? 3.955 -0.682 -3.205 1.00 93.56 228 ARG A C 1
ATOM 1929 O O . ARG A 1 228 ? 3.103 -1.319 -2.587 1.00 93.56 228 ARG A O 1
ATOM 1936 N N . LEU A 1 229 ? 3.816 -0.319 -4.479 1.00 94.62 229 LEU A N 1
ATOM 1937 C CA . LEU A 1 229 ? 2.661 -0.692 -5.294 1.00 94.62 229 LEU A CA 1
ATOM 1938 C C . LEU A 1 229 ? 2.793 -2.161 -5.741 1.00 94.62 229 LEU A C 1
ATOM 1940 O O . LEU A 1 229 ? 3.786 -2.504 -6.388 1.00 94.62 229 LEU A O 1
ATOM 1944 N N . PRO A 1 230 ? 1.828 -3.039 -5.420 1.00 93.94 230 PRO A N 1
ATOM 1945 C CA . PRO A 1 230 ? 1.851 -4.420 -5.880 1.00 93.94 230 PRO A CA 1
ATOM 1946 C C . PRO A 1 230 ? 1.869 -4.561 -7.399 1.00 93.94 230 PRO A C 1
ATOM 1948 O O . PRO A 1 230 ? 1.205 -3.799 -8.090 1.00 93.94 230 PRO A O 1
ATOM 1951 N N . GLY A 1 231 ? 2.586 -5.568 -7.902 1.00 91.19 231 GLY A N 1
ATOM 1952 C CA . GLY A 1 231 ? 2.725 -5.822 -9.337 1.00 91.19 231 GLY A CA 1
ATOM 1953 C C . GLY A 1 231 ? 3.785 -4.958 -10.023 1.00 91.19 231 GLY A C 1
ATOM 1954 O O . GLY A 1 231 ? 3.926 -5.033 -11.236 1.00 91.19 231 GLY A O 1
ATOM 1955 N N . THR A 1 232 ? 4.547 -4.166 -9.266 1.00 91.88 232 THR A N 1
ATOM 1956 C CA . THR A 1 232 ? 5.709 -3.412 -9.767 1.00 91.88 232 THR A CA 1
ATOM 1957 C C . THR A 1 232 ? 7.023 -4.054 -9.318 1.00 91.88 232 THR A C 1
ATOM 1959 O O . THR A 1 232 ? 7.013 -5.077 -8.620 1.00 91.88 232 THR A O 1
ATOM 1962 N N . LEU A 1 233 ? 8.153 -3.465 -9.709 1.00 88.44 233 LEU A N 1
ATOM 1963 C CA . LEU A 1 233 ? 9.488 -3.958 -9.390 1.00 88.44 233 LEU A CA 1
ATOM 1964 C C . LEU A 1 233 ? 10.066 -3.326 -8.118 1.00 88.44 233 LEU A C 1
ATOM 1966 O O . LEU A 1 233 ? 9.767 -2.194 -7.722 1.00 88.44 233 LEU A O 1
ATOM 1970 N N . ASN A 1 234 ? 10.945 -4.079 -7.468 1.00 87.94 234 ASN A N 1
ATOM 1971 C CA . ASN A 1 234 ? 11.874 -3.577 -6.478 1.00 87.94 234 ASN A CA 1
ATOM 1972 C C . ASN A 1 234 ? 13.277 -3.483 -7.064 1.00 87.94 234 ASN A C 1
ATOM 1974 O O . ASN A 1 234 ? 13.969 -4.488 -7.173 1.00 87.94 234 ASN A O 1
ATOM 1978 N N . CYS A 1 235 ? 13.682 -2.254 -7.376 1.00 83.62 235 CYS A N 1
ATOM 1979 C CA . CYS A 1 235 ? 14.959 -1.929 -8.002 1.00 83.62 235 CYS A CA 1
ATOM 1980 C C . CYS A 1 235 ? 16.005 -1.419 -6.994 1.00 83.62 235 CYS A C 1
ATOM 1982 O O . CYS A 1 235 ? 16.884 -0.645 -7.363 1.00 83.62 235 CYS A O 1
ATOM 1984 N N . LYS A 1 236 ? 15.919 -1.806 -5.708 1.00 79.44 236 LYS A N 1
ATOM 1985 C CA . LYS A 1 236 ? 16.989 -1.516 -4.729 1.00 79.44 236 LYS A CA 1
ATOM 1986 C C . LYS A 1 236 ? 18.345 -2.070 -5.174 1.00 79.44 236 LYS A C 1
ATOM 1988 O O . LYS A 1 236 ? 19.359 -1.432 -4.914 1.00 79.44 236 LYS A O 1
ATOM 1993 N N . ASP A 1 237 ? 18.327 -3.228 -5.829 1.00 77.31 237 ASP A N 1
ATOM 1994 C CA . ASP A 1 237 ? 19.418 -3.744 -6.649 1.00 77.31 237 ASP A CA 1
ATOM 1995 C C . ASP A 1 237 ? 18.974 -3.657 -8.122 1.00 77.31 237 ASP A C 1
ATOM 1997 O O . ASP A 1 237 ? 18.183 -4.491 -8.567 1.00 77.31 237 ASP A O 1
ATOM 2001 N N . PRO A 1 238 ? 19.397 -2.622 -8.872 1.00 71.88 238 PRO A N 1
ATOM 2002 C CA . PRO A 1 238 ? 18.993 -2.445 -10.266 1.00 71.88 238 PRO A CA 1
ATOM 2003 C C . PRO A 1 238 ? 19.478 -3.554 -11.207 1.00 71.88 238 PRO A C 1
ATOM 2005 O O . PRO A 1 238 ? 18.897 -3.723 -12.277 1.00 71.88 238 PRO A O 1
ATOM 2008 N N . GLU A 1 239 ? 20.528 -4.296 -10.840 1.00 71.88 239 GLU A N 1
ATOM 2009 C CA . GLU A 1 239 ? 21.034 -5.420 -11.639 1.00 71.88 239 GLU A CA 1
ATOM 2010 C C . GLU A 1 239 ? 20.170 -6.673 -11.450 1.00 71.88 239 GLU A C 1
ATOM 2012 O O . GLU A 1 239 ? 20.061 -7.501 -12.357 1.00 71.88 239 GLU A O 1
ATOM 2017 N N . ASN A 1 240 ? 19.508 -6.785 -10.294 1.00 75.69 240 ASN A N 1
ATOM 2018 C CA . ASN A 1 240 ? 18.623 -7.890 -9.935 1.00 75.69 240 ASN A CA 1
ATOM 2019 C C . ASN A 1 240 ? 17.281 -7.367 -9.397 1.00 75.69 240 ASN A C 1
ATOM 2021 O O . ASN A 1 240 ? 16.962 -7.582 -8.220 1.00 75.69 240 ASN A O 1
ATOM 2025 N N . PRO A 1 241 ? 16.473 -6.679 -10.229 1.00 81.12 241 PRO A N 1
ATOM 2026 C CA . PRO A 1 241 ? 15.177 -6.196 -9.789 1.00 81.12 241 PRO A CA 1
ATOM 2027 C C . PRO A 1 241 ? 14.294 -7.377 -9.382 1.00 81.12 241 PRO A C 1
ATOM 2029 O O . PRO A 1 241 ? 14.301 -8.433 -10.014 1.00 81.12 241 PRO A O 1
ATOM 2032 N N . VAL A 1 242 ? 13.525 -7.199 -8.310 1.00 84.44 242 VAL A N 1
ATOM 2033 C CA . VAL A 1 242 ? 12.627 -8.241 -7.801 1.00 84.44 242 VAL A CA 1
ATOM 2034 C C . VAL A 1 242 ? 11.186 -7.825 -8.025 1.00 84.44 242 VAL A C 1
ATOM 2036 O O . VAL A 1 242 ? 10.727 -6.834 -7.451 1.00 84.44 242 VAL A O 1
ATOM 2039 N N . ARG A 1 243 ? 10.435 -8.603 -8.806 1.00 85.94 243 ARG A N 1
ATOM 2040 C CA . ARG A 1 243 ? 8.986 -8.422 -8.913 1.00 85.94 243 ARG A CA 1
ATOM 2041 C C . ARG A 1 243 ? 8.312 -8.565 -7.555 1.00 85.94 243 ARG A C 1
ATOM 2043 O O . ARG A 1 243 ? 8.516 -9.531 -6.818 1.00 85.94 243 ARG A O 1
ATOM 2050 N N . THR A 1 244 ? 7.442 -7.614 -7.246 1.00 90.62 244 THR A N 1
ATOM 2051 C CA . THR A 1 244 ? 6.600 -7.693 -6.057 1.00 90.62 244 THR A CA 1
ATOM 2052 C C . THR A 1 244 ? 5.434 -8.653 -6.278 1.00 90.62 244 THR A C 1
ATOM 2054 O O . THR A 1 244 ? 4.764 -8.616 -7.311 1.00 90.62 244 THR A O 1
ATOM 2057 N N . ILE A 1 245 ? 5.171 -9.514 -5.295 1.00 89.00 245 ILE A N 1
ATOM 2058 C CA . ILE A 1 245 ? 4.147 -10.562 -5.397 1.00 89.00 245 ILE A CA 1
ATOM 2059 C C . ILE A 1 245 ? 3.038 -10.274 -4.396 1.00 89.00 245 ILE A C 1
ATOM 2061 O O . ILE A 1 245 ? 3.285 -10.206 -3.192 1.00 89.00 245 ILE A O 1
ATOM 2065 N N . ALA A 1 246 ? 1.812 -10.128 -4.891 1.00 93.00 246 ALA A N 1
ATOM 2066 C CA . ALA A 1 246 ? 0.639 -9.873 -4.067 1.00 93.00 246 ALA A CA 1
ATOM 2067 C C . ALA A 1 246 ? -0.192 -11.145 -3.894 1.00 93.00 246 ALA A C 1
ATOM 2069 O O . ALA A 1 246 ? -0.632 -11.755 -4.867 1.00 93.00 246 ALA A O 1
ATOM 2070 N N . ILE A 1 247 ? -0.464 -11.508 -2.647 1.00 91.81 247 ILE A N 1
ATOM 2071 C CA . ILE A 1 247 ? -1.426 -12.546 -2.291 1.00 91.81 247 ILE A CA 1
ATOM 2072 C C . ILE A 1 247 ? -2.692 -11.832 -1.832 1.00 91.81 247 ILE A C 1
ATOM 2074 O O . ILE A 1 247 ? -2.712 -11.197 -0.776 1.00 91.81 247 ILE A O 1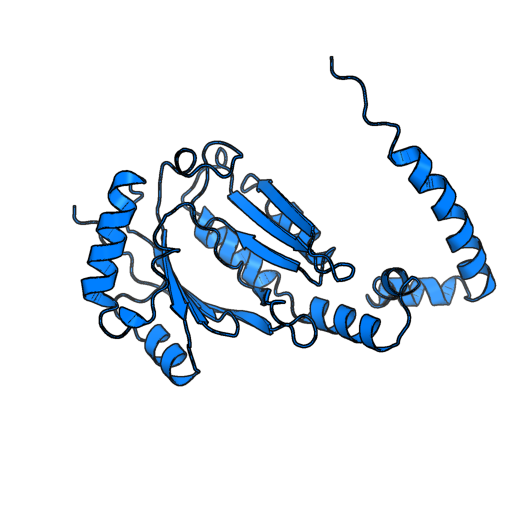
ATOM 2078 N N . PHE A 1 248 ? -3.739 -11.925 -2.648 1.00 93.06 248 PHE A N 1
ATOM 2079 C CA . PHE A 1 248 ? -5.071 -11.436 -2.308 1.00 93.06 248 PHE A CA 1
ATOM 2080 C C . PHE A 1 248 ? -5.858 -12.555 -1.647 1.00 93.06 248 PHE A C 1
ATOM 2082 O O . PHE A 1 248 ? -5.915 -13.665 -2.175 1.00 93.06 248 PHE A O 1
ATOM 2089 N N . GLN A 1 249 ? -6.506 -12.250 -0.534 1.00 91.81 249 GLN A N 1
ATOM 2090 C CA . GLN A 1 249 ? -7.336 -13.206 0.180 1.00 91.81 249 GLN A CA 1
ATOM 2091 C C . GLN A 1 249 ? -8.566 -12.512 0.755 1.00 91.81 249 GLN A C 1
ATOM 2093 O O . GLN A 1 249 ? -8.584 -11.294 0.940 1.00 91.81 249 GLN A O 1
ATOM 2098 N N . GLU A 1 250 ? -9.601 -13.298 1.029 1.00 88.38 250 GLU A N 1
ATOM 2099 C CA . GLU A 1 250 ? -10.758 -12.835 1.786 1.00 88.38 250 GLU A CA 1
ATOM 2100 C C . GLU A 1 250 ? -10.293 -12.586 3.226 1.00 88.38 250 GLU A C 1
ATOM 2102 O O . GLU A 1 250 ? -10.083 -13.527 3.999 1.00 88.38 250 GLU A O 1
ATOM 2107 N N . GLY A 1 251 ? -9.953 -11.328 3.508 1.00 78.00 251 GLY A N 1
ATOM 2108 C CA . GLY A 1 251 ? -9.430 -10.886 4.794 1.00 78.00 251 GLY A CA 1
ATOM 2109 C C . GLY A 1 251 ? -10.549 -10.518 5.758 1.00 78.00 251 GLY A C 1
ATOM 2110 O O . GLY A 1 251 ? -11.644 -10.140 5.344 1.00 78.00 251 GLY A O 1
ATOM 2111 N N . ASP A 1 252 ? -10.256 -10.595 7.052 1.00 88.88 252 ASP A N 1
ATOM 2112 C CA . ASP A 1 252 ? -11.222 -10.226 8.081 1.00 88.88 252 ASP A CA 1
ATOM 2113 C C . ASP A 1 252 ? -11.352 -8.700 8.165 1.00 88.88 252 ASP A C 1
ATOM 2115 O O . ASP A 1 252 ? -10.352 -7.972 8.175 1.00 88.88 252 ASP A O 1
ATOM 2119 N N . LEU A 1 253 ? -12.587 -8.202 8.279 1.00 88.75 253 LEU A N 1
ATOM 2120 C CA . LEU A 1 253 ? -12.823 -6.797 8.599 1.00 88.75 253 LEU A CA 1
ATOM 2121 C C . LEU A 1 253 ? -12.443 -6.532 10.053 1.00 88.75 253 LEU A C 1
ATOM 2123 O O . LEU A 1 253 ? -12.956 -7.155 10.983 1.00 88.75 253 LEU A O 1
ATOM 2127 N N . ILE A 1 254 ? -11.564 -5.558 10.264 1.00 90.56 254 ILE A N 1
ATOM 2128 C CA . ILE A 1 254 ? -11.105 -5.226 11.607 1.00 90.56 254 ILE A CA 1
ATOM 2129 C C . ILE A 1 254 ? -12.130 -4.319 12.283 1.00 90.56 254 ILE A C 1
ATOM 2131 O O . ILE A 1 254 ? -12.332 -3.164 11.888 1.00 90.56 254 ILE A O 1
ATOM 2135 N N . GLU A 1 255 ? -12.779 -4.834 13.324 1.00 89.19 255 GLU A N 1
ATOM 2136 C CA . GLU A 1 255 ? -13.676 -4.046 14.166 1.00 89.19 255 GLU A CA 1
ATOM 2137 C C . GLU A 1 255 ? -12.922 -2.915 14.871 1.00 89.19 255 GLU A C 1
ATOM 2139 O O . GLU A 1 255 ? -11.979 -3.139 15.637 1.00 89.19 255 GLU A O 1
ATOM 2144 N N . VAL A 1 256 ? -13.372 -1.681 14.649 1.00 81.94 256 VAL A N 1
ATOM 2145 C CA . VAL A 1 256 ? -12.808 -0.506 15.315 1.00 81.94 256 VAL A CA 1
ATOM 2146 C C . VAL A 1 256 ? -13.540 -0.281 16.637 1.00 81.94 256 VAL A C 1
ATOM 2148 O O . VAL A 1 256 ? -14.576 0.383 16.678 1.00 81.94 256 VAL A O 1
ATOM 2151 N N . ARG A 1 257 ? -12.979 -0.816 17.726 1.00 75.31 257 ARG A N 1
ATOM 2152 C CA . ARG A 1 257 ? -13.417 -0.536 19.104 1.00 75.31 257 ARG A CA 1
ATOM 2153 C C . ARG A 1 257 ? -12.491 0.531 19.709 1.00 75.31 257 ARG A C 1
ATOM 2155 O O . ARG A 1 257 ? -11.306 0.256 19.921 1.00 75.31 257 ARG A O 1
ATOM 2162 N N . ILE A 1 258 ? -13.006 1.751 19.892 1.00 58.09 258 ILE A N 1
ATOM 2163 C CA . ILE A 1 258 ? -12.268 2.890 20.480 1.00 58.09 258 ILE A CA 1
ATOM 2164 C C . ILE A 1 258 ? -12.114 2.682 21.985 1.00 58.09 258 ILE A C 1
ATOM 2166 O O . ILE A 1 258 ? -13.138 2.370 22.627 1.00 58.09 258 ILE A O 1
#

Foldseek 3Di:
DDDDPPPVVVVVVVVVVVVVVVCVVPDDPVVVVVCVVVPLVVQVVLPPPDDDPLRSVLQVVLLVQFDLVLLVVLLCVLCVPPDQQWWKWKWKFAPRPVDTDIDIDTDTSVCSVVVSVVCSNRSLIFMWIQSATFNDRDLDLVRRFKDFKFKWKFFADDPVNVVVLCVFVQHFQKWKDQPGTIMGIAGAPDIDTQVCQLVCNVVCCVPTVVVRPVRTDCVQSGSSDIDTRASHWDVPPVSDIDHMHMDGDPGDHHYDDD

Sequence (258 aa):
MLKSNNTLLKDLKVYHHLSLEYVKKNYKEEEVRELLMSGLAKVEKLSAHIDGPYRDYLVYRAIDEIDVNTIKKFLGLVSEDFGNDVYWAFRIKLYVYIWGESENLYVKKSKFDDIVEYILEHYLAEVYFSFCPHFEPNHRAESVVECQWLFYDIDNVNETVLRNLSRLSPRPVVILYSGHGAHLYYKLSRKVRTEEYKKIWQRFAKRYLTQYLNKIDKTKSGPYVLARLPGTLNCKDPENPVRTIAIFQEGDLIEVRI

pLDDT: mean 76.38, std 23.2, range [25.55, 97.44]

Radius of gyration: 21.53 Å; chains: 1; bounding box: 42×54×66 Å

Secondary structure (DSSP, 8-state):
-PPP--SHHHHHHHHTTHHHHHHHHHS-HHHHHHHHHTSGGGTHHHHTTS--HHHHHHHHHHHHH--HHHHHHHHHHHTTTS-SS-BEEEEEEE-SSSS-EEEEEEE-GGGHHHHHHHHHHSSSEEEEEESS-BSSSS--GGG--EEEEEEEEEES--HHHHHHHTT-SSPPSEEEE-SSEEEEEEEEEEEEEHHHHHHHHHHHHHHH-GGGTTTB-GGG-STTPEEEPTTSEE-SSTTS-EE-EEEE--PPPB----

Organism: Sulfolobus acidocaldarius (strain ATCC 33909 / DSM 639 / JCM 8929 / NBRC 15157 / NCIMB 11770) (NCBI:txid330779)